Protein AF-0000000075426889 (afdb_homodimer)

Radius of gyration: 21.76 Å; Cα contacts (8 Å, |Δi|>4): 330; chains: 2; bounding box: 74×65×47 Å

Solvent-accessible surface area (backbone atoms only — not comparable to full-atom values): 17567 Å² total; per-residue (Å²): 133,87,74,55,71,40,50,55,42,46,48,55,21,60,66,45,80,71,65,82,68,76,78,72,69,82,58,90,45,67,64,46,48,50,50,51,37,46,51,51,21,49,50,29,45,37,48,17,50,51,31,29,26,51,36,14,46,52,51,52,52,49,53,52,51,47,33,70,71,65,73,47,59,67,68,60,54,48,50,51,50,49,52,53,47,40,68,68,39,75,88,48,48,57,71,48,52,53,50,53,49,55,46,16,36,49,49,23,53,52,32,58,69,60,70,26,78,73,57,48,72,27,53,66,65,50,52,72,68,36,61,62,63,45,50,61,90,79,40,46,55,59,50,48,31,52,51,46,50,50,52,52,50,52,53,52,53,57,65,76,96,130,86,74,55,72,42,50,57,42,47,49,55,22,61,66,46,79,71,68,80,69,75,78,71,70,81,58,91,44,67,65,48,48,51,50,50,38,46,53,50,20,50,51,30,45,36,48,17,51,51,32,29,28,52,37,14,47,52,51,52,52,50,53,51,52,48,34,72,71,66,72,47,59,68,68,60,54,49,51,51,51,50,54,54,46,39,68,70,39,75,88,47,49,57,71,48,53,54,50,54,49,54,48,16,35,50,50,24,53,52,32,57,68,60,72,26,77,72,56,47,74,26,52,65,66,52,54,71,67,36,60,63,64,46,52,61,88,80,40,45,54,58,51,48,32,50,52,47,50,50,51,50,51,52,54,53,53,57,65,76,97

Sequence (322 aa):
MERSKAFYELLKDLSVSTVEESLESEENDQEVMLERLFTKAIKAEQEAIKCWYNVGKAVRNKVEEERNKLEIKEKSIRTKMYNELTKRLKGFIRKVIQSKIERSERVYKLFKEIGGRSKINRMKNTSMNTIINLKEKKGEVDELMRQVNEIEEEKNSMIERMERSKAFYELLKDLSVSTVEESLESEENDQEVMLERLFTKAIKAEQEAIKCWYNVGKAVRNKVEEERNKLEIKEKSIRTKMYNELTKRLKGFIRKVIQSKIERSERVYKLFKEIGGRSKINRMKNTSMNTIINLKEKKGEVDELMRQVNEIEEEKNSMIER

Nearest PDB structures (foldseek):
  5uum-assembly2_B  TM=2.957E-01  e=8.154E+00  Homo sapiens
  5sv0-assembly2_J  TM=2.197E-01  e=8.154E+00  Escherichia coli DH1
  5uum-assembly2_B  TM=3.109E-01  e=9.721E+00  Homo sapiens
  5sv0-assembly2_J  TM=2.198E-01  e=5.998E+00  Escherichia coli DH1

Structure (mmCIF, N/CA/C/O backbone):
data_AF-0000000075426889-model_v1
#
loop_
_entity.id
_entity.type
_entity.pdbx_description
1 polymer 'Uncharacterized protein'
#
loop_
_atom_site.group_PDB
_atom_site.id
_atom_site.type_symbol
_atom_site.label_atom_id
_atom_site.label_alt_id
_atom_site.label_comp_id
_atom_site.label_asym_id
_atom_site.label_entity_id
_atom_site.label_seq_id
_atom_site.pdbx_PDB_ins_code
_atom_site.Cartn_x
_atom_site.Cartn_y
_atom_site.Cartn_z
_atom_site.occupancy
_atom_site.B_iso_or_equiv
_atom_site.auth_seq_id
_atom_site.auth_comp_id
_atom_site.auth_asym_id
_atom_site.auth_atom_id
_atom_site.pdbx_PDB_model_num
ATOM 1 N N . MET A 1 1 ? 25.938 -4.941 14.953 1 57.03 1 MET A N 1
ATOM 2 C CA . MET A 1 1 ? 24.547 -5.043 15.375 1 57.03 1 MET A CA 1
ATOM 3 C C . MET A 1 1 ? 23.688 -5.707 14.297 1 57.03 1 MET A C 1
ATOM 5 O O . MET A 1 1 ? 23.984 -5.586 13.109 1 57.03 1 MET A O 1
ATOM 9 N N . GLU A 1 2 ? 22.859 -6.555 14.703 1 75.12 2 GLU A N 1
ATOM 10 C CA . GLU A 1 2 ? 22.062 -7.367 13.781 1 75.12 2 GLU A CA 1
ATOM 11 C C . GLU A 1 2 ? 21.047 -6.516 13.023 1 75.12 2 GLU A C 1
ATOM 13 O O . GLU A 1 2 ? 20.359 -5.695 13.625 1 75.12 2 GLU A O 1
ATOM 18 N N . ARG A 1 3 ? 21.094 -6.477 11.805 1 80.12 3 ARG A N 1
ATOM 19 C CA . ARG A 1 3 ? 20.219 -5.707 10.93 1 80.12 3 ARG A CA 1
ATOM 20 C C . ARG A 1 3 ? 18.812 -6.305 10.898 1 80.12 3 ARG A C 1
ATOM 22 O O . ARG A 1 3 ? 18.641 -7.516 11.047 1 80.12 3 ARG A O 1
ATOM 29 N N . SER A 1 4 ? 17.891 -5.336 10.789 1 83.06 4 SER A N 1
ATOM 30 C CA . SER A 1 4 ? 16.5 -5.758 10.773 1 83.06 4 SER A CA 1
ATOM 31 C C . SER A 1 4 ? 16.156 -6.492 9.477 1 83.06 4 SER A C 1
ATOM 33 O O . SER A 1 4 ? 16.891 -6.391 8.492 1 83.06 4 SER A O 1
ATOM 35 N N . LYS A 1 5 ? 15.047 -7.223 9.539 1 81.38 5 LYS A N 1
ATOM 36 C CA . LYS A 1 5 ? 14.516 -7.867 8.336 1 81.38 5 LYS A CA 1
ATOM 37 C C . LYS A 1 5 ? 14.219 -6.836 7.254 1 81.38 5 LYS A C 1
ATOM 39 O O . LYS A 1 5 ? 14.477 -7.078 6.074 1 81.38 5 LYS A O 1
ATOM 44 N N . ALA A 1 6 ? 13.75 -5.715 7.668 1 82.62 6 ALA A N 1
ATOM 45 C CA . ALA A 1 6 ? 13.422 -4.637 6.742 1 82.62 6 ALA A CA 1
ATOM 46 C C . ALA A 1 6 ? 14.656 -4.176 5.977 1 82.62 6 ALA A C 1
ATOM 48 O O . ALA A 1 6 ? 14.578 -3.863 4.785 1 82.62 6 ALA A O 1
ATOM 49 N N . PHE A 1 7 ? 15.742 -4.168 6.617 1 85.94 7 PHE A N 1
ATOM 50 C CA . PHE A 1 7 ? 17 -3.777 6.004 1 85.94 7 PHE A CA 1
ATOM 51 C C . PHE A 1 7 ? 17.359 -4.715 4.859 1 85.94 7 PHE A C 1
ATOM 53 O O . PHE A 1 7 ? 17.641 -4.266 3.744 1 85.94 7 PHE A O 1
ATOM 60 N N . TYR A 1 8 ? 17.281 -5.93 5.109 1 83.5 8 TYR A N 1
ATOM 61 C CA . TYR A 1 8 ? 17.719 -6.914 4.121 1 83.5 8 TYR A CA 1
ATOM 62 C C . TYR A 1 8 ? 16.75 -6.961 2.941 1 83.5 8 TYR A C 1
ATOM 64 O O . TYR A 1 8 ? 17.172 -7.094 1.79 1 83.5 8 TYR A O 1
ATOM 72 N N . GLU A 1 9 ? 15.516 -6.832 3.229 1 82.44 9 GLU A N 1
ATOM 73 C CA . GLU A 1 9 ? 14.508 -6.832 2.17 1 82.44 9 GLU A CA 1
ATOM 74 C C . GLU A 1 9 ? 14.695 -5.641 1.231 1 82.44 9 GLU A C 1
ATOM 76 O O . GLU A 1 9 ? 14.664 -5.801 0.009 1 82.44 9 GLU A O 1
ATOM 81 N N . LEU A 1 10 ? 14.922 -4.531 1.772 1 86.38 10 LEU A N 1
ATOM 82 C CA . LEU A 1 10 ? 15.102 -3.33 0.963 1 86.38 10 LEU A CA 1
ATOM 83 C C . LEU A 1 10 ? 16.422 -3.377 0.202 1 86.38 10 LEU A C 1
ATOM 85 O O . LEU A 1 10 ? 16.484 -3.006 -0.973 1 86.38 10 LEU A O 1
ATOM 89 N N . LEU A 1 11 ? 17.422 -3.816 0.837 1 85.31 11 LEU A N 1
ATOM 90 C CA . LEU A 1 11 ? 18.719 -3.922 0.184 1 85.31 11 LEU A CA 1
ATOM 91 C C . LEU A 1 11 ? 18.625 -4.809 -1.054 1 85.31 11 LEU A C 1
ATOM 93 O O . LEU A 1 11 ? 19.203 -4.48 -2.098 1 85.31 11 LEU A O 1
ATOM 97 N N . LYS A 1 12 ? 18.031 -5.836 -0.933 1 82 12 LYS A N 1
ATOM 98 C CA . LYS A 1 12 ? 17.875 -6.754 -2.061 1 82 12 LYS A CA 1
ATOM 99 C C . LYS A 1 12 ? 17.203 -6.066 -3.242 1 82 12 LYS A C 1
ATOM 101 O O . LYS A 1 12 ? 17.656 -6.172 -4.379 1 82 12 LYS A O 1
ATOM 106 N N . ASP A 1 13 ? 16.156 -5.395 -3.037 1 86.06 13 ASP A N 1
ATOM 107 C CA . ASP A 1 13 ? 15.422 -4.684 -4.082 1 86.06 13 ASP A CA 1
ATOM 108 C C . ASP A 1 13 ? 16.312 -3.629 -4.746 1 86.06 13 ASP A C 1
ATOM 110 O O . ASP A 1 13 ? 16.281 -3.473 -5.969 1 86.06 13 ASP A O 1
ATOM 114 N N . LEU A 1 14 ? 17.047 -2.971 -3.928 1 82 14 LEU A N 1
ATOM 115 C CA . LEU A 1 14 ? 17.812 -1.829 -4.414 1 82 14 LEU A CA 1
ATOM 116 C C . LEU A 1 14 ? 19.062 -2.291 -5.148 1 82 14 LEU A C 1
ATOM 118 O O . LEU A 1 14 ? 19.672 -1.52 -5.887 1 82 14 LEU A O 1
ATOM 122 N N . SER A 1 15 ? 19.391 -3.486 -4.91 1 75.69 15 SER A N 1
ATOM 123 C CA . SER A 1 15 ? 20.625 -4.031 -5.484 1 75.69 15 SER A CA 1
ATOM 124 C C . SER A 1 15 ? 20.406 -4.508 -6.914 1 75.69 15 SER A C 1
ATOM 126 O O . SER A 1 15 ? 21.359 -4.801 -7.633 1 75.69 15 SER A O 1
ATOM 128 N N . VAL A 1 16 ? 19.172 -4.668 -7.328 1 71.06 16 VAL A N 1
ATOM 129 C CA . VAL A 1 16 ? 18.859 -5.184 -8.656 1 71.06 16 VAL A CA 1
ATOM 130 C C . VAL A 1 16 ? 18.594 -4.027 -9.609 1 71.06 16 VAL A C 1
ATOM 132 O O . VAL A 1 16 ? 18.062 -2.99 -9.203 1 71.06 16 VAL A O 1
ATOM 135 N N . SER A 1 17 ? 19.219 -4.148 -10.797 1 61.91 17 SER A N 1
ATOM 136 C CA . SER A 1 17 ? 19.016 -3.105 -11.805 1 61.91 17 SER A CA 1
ATOM 137 C C . SER A 1 17 ? 17.578 -3.059 -12.281 1 61.91 17 SER A C 1
ATOM 139 O O . SER A 1 17 ? 16.906 -4.09 -12.359 1 61.91 17 SER A O 1
ATOM 141 N N . THR A 1 18 ? 16.969 -1.845 -12.312 1 55.88 18 THR A N 1
ATOM 142 C CA . THR A 1 18 ? 15.625 -1.691 -12.844 1 55.88 18 THR A CA 1
ATOM 143 C C . THR A 1 18 ? 15.578 -2.088 -14.32 1 55.88 18 THR A C 1
ATOM 145 O O . THR A 1 18 ? 16.359 -1.584 -15.133 1 55.88 18 THR A O 1
ATOM 148 N N . VAL A 1 19 ? 15.648 -3.258 -14.695 1 46.44 19 VAL A N 1
ATOM 149 C CA . VAL A 1 19 ? 15.367 -3.486 -16.109 1 46.44 19 VAL A CA 1
ATOM 150 C C . VAL A 1 19 ? 13.875 -3.311 -16.375 1 46.44 19 VAL A C 1
ATOM 152 O O . VAL A 1 19 ? 13.047 -3.98 -15.758 1 46.44 19 VAL A O 1
ATOM 155 N N . GLU A 1 20 ? 13.492 -2.033 -16.703 1 48.03 20 GLU A N 1
ATOM 156 C CA . GLU A 1 20 ? 12.109 -1.871 -17.141 1 48.03 20 GLU A CA 1
ATOM 157 C C . GLU A 1 20 ? 11.688 -3.025 -18.047 1 48.03 20 GLU A C 1
ATOM 159 O O . GLU A 1 20 ? 12.211 -3.186 -19.141 1 48.03 20 GLU A O 1
ATOM 164 N N . GLU A 1 21 ? 11.492 -4.133 -17.547 1 45.44 21 GLU A N 1
ATOM 165 C CA . GLU A 1 21 ? 11.055 -5.172 -18.484 1 45.44 21 GLU A CA 1
ATOM 166 C C . GLU A 1 21 ? 9.648 -4.883 -19 1 45.44 21 GLU A C 1
ATOM 168 O O . GLU A 1 21 ? 8.742 -4.57 -18.219 1 45.44 21 GLU A O 1
ATOM 173 N N . SER A 1 22 ? 9.734 -4.316 -20.219 1 44.69 22 SER A N 1
ATOM 174 C CA . SER A 1 22 ? 8.508 -4.219 -21 1 44.69 22 SER A CA 1
ATOM 175 C C . SER A 1 22 ? 7.836 -5.582 -21.141 1 44.69 22 SER A C 1
ATOM 177 O O . SER A 1 22 ? 8.422 -6.512 -21.703 1 44.69 22 SER A O 1
ATOM 179 N N . LEU A 1 23 ? 7.129 -5.902 -20.219 1 47.59 23 LEU A N 1
ATOM 180 C CA . LEU A 1 23 ? 6.359 -7.129 -20.391 1 47.59 23 LEU A CA 1
ATOM 181 C C . LEU A 1 23 ? 5.469 -7.043 -21.625 1 47.59 23 LEU A C 1
ATOM 183 O O . LEU A 1 23 ? 4.438 -6.367 -21.609 1 47.59 23 LEU A O 1
ATOM 187 N N . GLU A 1 24 ? 5.949 -6.754 -22.859 1 41.03 24 GLU A N 1
ATOM 188 C CA . GLU A 1 24 ? 5.18 -6.773 -24.094 1 41.03 24 GLU A CA 1
ATOM 189 C C . GLU A 1 24 ? 4.672 -8.18 -24.406 1 41.03 24 GLU A C 1
ATOM 191 O O . GLU A 1 24 ? 4.98 -8.734 -25.469 1 41.03 24 GLU A O 1
ATOM 196 N N . SER A 1 25 ? 4.645 -9.016 -23.422 1 43.06 25 SER A N 1
ATOM 197 C CA . SER A 1 25 ? 4.32 -10.227 -24.172 1 43.06 25 SER A CA 1
ATOM 198 C C . SER A 1 25 ? 2.824 -10.312 -24.453 1 43.06 25 SER A C 1
ATOM 200 O O . SER A 1 25 ? 2.002 -10.148 -23.547 1 43.06 25 SER A O 1
ATOM 202 N N . GLU A 1 26 ? 2.307 -10.094 -25.719 1 42.62 26 GLU A N 1
ATOM 203 C CA . GLU A 1 26 ? 1.025 -10.242 -26.406 1 42.62 26 GLU A CA 1
ATOM 204 C C . GLU A 1 26 ? 0.439 -11.633 -26.188 1 42.62 26 GLU A C 1
ATOM 206 O O . GLU A 1 26 ? -0.608 -11.961 -26.75 1 42.62 26 GLU A O 1
ATOM 211 N N . GLU A 1 27 ? 1.186 -12.531 -25.625 1 49.66 27 GLU A N 1
ATOM 212 C CA . GLU A 1 27 ? 0.569 -13.844 -25.812 1 49.66 27 GLU A CA 1
ATOM 213 C C . GLU A 1 27 ? -0.594 -14.047 -24.844 1 49.66 27 GLU A C 1
ATOM 215 O O . GLU A 1 27 ? -0.554 -13.562 -23.703 1 49.66 27 GLU A O 1
ATOM 220 N N . ASN A 1 28 ? -1.838 -14.406 -25.312 1 53.03 28 ASN A N 1
ATOM 221 C CA . ASN A 1 28 ? -3.156 -14.75 -24.781 1 53.03 28 ASN A CA 1
ATOM 222 C C . ASN A 1 28 ? -3.062 -15.766 -23.656 1 53.03 28 ASN A C 1
ATOM 224 O O . ASN A 1 28 ? -4.066 -16.375 -23.266 1 53.03 28 ASN A O 1
ATOM 228 N N . ASP A 1 29 ? -1.76 -16.172 -23.156 1 66.69 29 ASP A N 1
ATOM 229 C CA . ASP A 1 29 ? -1.575 -17.219 -22.141 1 66.69 29 ASP A CA 1
ATOM 230 C C . ASP A 1 29 ? -1.891 -16.688 -20.75 1 66.69 29 ASP A C 1
ATOM 232 O O . ASP A 1 29 ? -1.529 -15.555 -20.406 1 66.69 29 ASP A O 1
ATOM 236 N N . GLN A 1 30 ? -2.852 -17.344 -20.188 1 72.25 30 GLN A N 1
ATOM 237 C CA . GLN A 1 30 ? -3.314 -17.031 -18.844 1 72.25 30 GLN A CA 1
ATOM 238 C C . GLN A 1 30 ? -2.146 -16.641 -17.938 1 72.25 30 GLN A C 1
ATOM 240 O O . GLN A 1 30 ? -2.275 -15.742 -17.094 1 72.25 30 GLN A O 1
ATOM 245 N N . GLU A 1 31 ? -1.072 -17.312 -18.188 1 72.38 31 GLU A N 1
ATOM 246 C CA . GLU A 1 31 ? 0.1 -16.984 -17.375 1 72.38 31 GLU A CA 1
ATOM 247 C C . GLU A 1 31 ? 0.65 -15.609 -17.734 1 72.38 31 GLU A C 1
ATOM 249 O O . GLU A 1 31 ? 1.074 -14.859 -16.844 1 72.38 31 GLU A O 1
ATOM 254 N N . VAL A 1 32 ? 0.513 -15.344 -18.953 1 79.88 32 VAL A N 1
ATOM 255 C CA . VAL A 1 32 ? 0.957 -14.023 -19.391 1 79.88 32 VAL A CA 1
ATOM 256 C C . VAL A 1 32 ? 0.026 -12.953 -18.828 1 79.88 32 VAL A C 1
ATOM 258 O O . VAL A 1 32 ? 0.479 -11.883 -18.422 1 79.88 32 VAL A O 1
ATOM 261 N N . MET A 1 33 ? -1.175 -13.391 -18.688 1 88.81 33 MET A N 1
ATOM 262 C CA . MET A 1 33 ? -2.139 -12.438 -18.125 1 88.81 33 MET A CA 1
ATOM 263 C C . MET A 1 33 ? -1.874 -12.203 -16.656 1 88.81 33 MET A C 1
ATOM 265 O O . MET A 1 33 ? -1.872 -11.062 -16.188 1 88.81 33 MET A O 1
ATOM 269 N N . LEU A 1 34 ? -1.598 -13.289 -15.922 1 93.62 34 LEU A N 1
ATOM 270 C CA . LEU A 1 34 ? -1.342 -13.164 -14.492 1 93.62 34 LEU A CA 1
ATOM 271 C C . LEU A 1 34 ? -0.066 -12.375 -14.234 1 93.62 34 LEU A C 1
ATOM 273 O O . LEU A 1 34 ? -0.012 -11.555 -13.312 1 93.62 34 LEU A O 1
ATOM 277 N N . GLU A 1 35 ? 0.874 -12.602 -15.07 1 93.94 35 GLU A N 1
ATOM 278 C CA . GLU A 1 35 ? 2.121 -11.852 -14.977 1 93.94 35 GLU A CA 1
ATOM 279 C C . GLU A 1 35 ? 1.881 -10.359 -15.188 1 93.94 35 GLU A C 1
ATOM 281 O O . GLU A 1 35 ? 2.422 -9.531 -14.453 1 93.94 35 GLU A O 1
ATOM 286 N N . ARG A 1 36 ? 1.098 -10.094 -16.156 1 94.94 36 ARG A N 1
ATOM 287 C CA . ARG A 1 36 ? 0.793 -8.695 -16.453 1 94.94 36 ARG A CA 1
ATOM 288 C C . ARG A 1 36 ? 0.041 -8.039 -15.312 1 94.94 36 ARG A C 1
ATOM 290 O O . ARG A 1 36 ? 0.337 -6.902 -14.938 1 94.94 36 ARG A O 1
ATOM 297 N N . LEU A 1 37 ? -0.89 -8.758 -14.789 1 96.81 37 LEU A N 1
ATOM 298 C CA . LEU A 1 37 ? -1.659 -8.234 -13.672 1 96.81 37 LEU A CA 1
ATOM 299 C C . LEU A 1 37 ? -0.767 -8.031 -12.445 1 96.81 37 LEU A C 1
ATOM 301 O O . LEU A 1 37 ? -0.88 -7.012 -11.758 1 96.81 37 LEU A O 1
ATOM 305 N N . PHE A 1 38 ? 0.108 -8.961 -12.234 1 96.38 38 PHE A N 1
ATOM 306 C CA . PHE A 1 38 ? 1.039 -8.883 -11.117 1 96.38 38 PHE A CA 1
ATOM 307 C C . PHE A 1 38 ? 1.958 -7.676 -11.258 1 96.38 38 PHE A C 1
ATOM 309 O O . PHE A 1 38 ? 2.123 -6.898 -10.32 1 96.38 38 PHE A O 1
ATOM 316 N N . THR A 1 39 ? 2.488 -7.508 -12.414 1 95 39 THR A N 1
ATOM 317 C CA . THR A 1 39 ? 3.389 -6.395 -12.688 1 95 39 THR A CA 1
ATOM 318 C C . THR A 1 39 ? 2.662 -5.062 -12.531 1 95 39 THR A C 1
ATOM 320 O O . THR A 1 39 ? 3.217 -4.105 -11.984 1 95 39 THR A O 1
ATOM 323 N N . LYS A 1 40 ? 1.444 -5.059 -12.969 1 96 40 LYS A N 1
ATOM 324 C CA . LYS A 1 40 ? 0.634 -3.852 -12.828 1 96 40 LYS A CA 1
ATOM 325 C C . LYS A 1 40 ? 0.403 -3.52 -11.352 1 96 40 LYS A C 1
ATOM 327 O O . LYS A 1 40 ? 0.422 -2.35 -10.969 1 96 40 LYS A O 1
ATOM 332 N N . ALA A 1 41 ? 0.172 -4.539 -10.586 1 96.69 41 ALA A N 1
ATOM 333 C CA . ALA A 1 41 ? -0.056 -4.348 -9.156 1 96.69 41 ALA A CA 1
ATOM 334 C C . ALA A 1 41 ? 1.198 -3.814 -8.469 1 96.69 41 ALA A C 1
ATOM 336 O O . ALA A 1 41 ? 1.118 -2.912 -7.633 1 96.69 41 ALA A O 1
ATOM 337 N N . ILE A 1 42 ? 2.32 -4.336 -8.844 1 95.31 42 ILE A N 1
ATOM 338 C CA . ILE A 1 42 ? 3.59 -3.881 -8.289 1 95.31 42 ILE A CA 1
ATOM 339 C C . ILE A 1 42 ? 3.814 -2.414 -8.648 1 95.31 42 ILE A C 1
ATOM 341 O O . ILE A 1 42 ? 4.184 -1.606 -7.797 1 95.31 42 ILE A O 1
ATOM 345 N N . LYS A 1 43 ? 3.576 -2.094 -9.867 1 95 43 LYS A N 1
ATOM 346 C CA . LYS A 1 43 ? 3.756 -0.72 -10.328 1 95 43 LYS A CA 1
ATOM 347 C C . LYS A 1 43 ? 2.809 0.232 -9.602 1 95 43 LYS A C 1
ATOM 349 O O . LYS A 1 43 ? 3.176 1.366 -9.297 1 95 43 LYS A O 1
ATOM 354 N N . ALA A 1 44 ? 1.621 -0.215 -9.406 1 96 44 ALA A N 1
ATOM 355 C CA . ALA A 1 44 ? 0.654 0.599 -8.672 1 96 44 ALA A CA 1
ATOM 356 C C . ALA A 1 44 ? 1.11 0.831 -7.234 1 96 44 ALA A C 1
ATOM 358 O O . ALA A 1 44 ? 0.917 1.916 -6.684 1 96 44 ALA A O 1
ATOM 359 N N . GLU A 1 45 ? 1.685 -0.183 -6.594 1 95.12 45 GLU A N 1
ATOM 360 C CA . GLU A 1 45 ? 2.24 -0.025 -5.254 1 95.12 45 GLU A CA 1
ATOM 361 C C . GLU A 1 45 ? 3.379 0.991 -5.242 1 95.12 45 GLU A C 1
ATOM 363 O O . GLU A 1 45 ? 3.471 1.818 -4.336 1 95.12 45 GLU A O 1
ATOM 368 N N . GLN A 1 46 ? 4.195 0.855 -6.234 1 95.12 46 GLN A N 1
ATOM 369 C CA . GLN A 1 46 ? 5.297 1.8 -6.359 1 95.12 46 GLN A CA 1
ATOM 370 C C . GLN A 1 46 ? 4.785 3.227 -6.531 1 95.12 46 GLN A C 1
ATOM 372 O O . GLN A 1 46 ? 5.297 4.156 -5.906 1 95.12 46 GLN A O 1
ATOM 377 N N . GLU A 1 47 ? 3.809 3.336 -7.32 1 96.5 47 GLU A N 1
ATOM 378 C CA . GLU A 1 47 ? 3.219 4.652 -7.539 1 96.5 47 GLU A CA 1
ATOM 379 C C . GLU A 1 47 ? 2.643 5.219 -6.242 1 96.5 47 GLU A C 1
ATOM 381 O O . GLU A 1 47 ? 2.748 6.418 -5.984 1 96.5 47 GLU A O 1
ATOM 386 N N . ALA A 1 48 ? 1.981 4.371 -5.516 1 96.56 48 ALA A N 1
ATOM 387 C CA . ALA A 1 48 ? 1.458 4.812 -4.227 1 96.56 48 ALA A CA 1
ATOM 388 C C . ALA A 1 48 ? 2.58 5.316 -3.322 1 96.56 48 ALA A C 1
ATOM 390 O O . ALA A 1 48 ? 2.447 6.359 -2.682 1 96.56 48 ALA A O 1
ATOM 391 N N . ILE A 1 49 ? 3.646 4.617 -3.305 1 96.38 49 ILE A N 1
ATOM 392 C CA . ILE A 1 49 ? 4.785 5.004 -2.48 1 96.38 49 ILE A CA 1
ATOM 393 C C . ILE A 1 49 ? 5.352 6.336 -2.971 1 96.38 49 ILE A C 1
ATOM 395 O O . ILE A 1 49 ? 5.727 7.191 -2.166 1 96.38 49 ILE A O 1
ATOM 399 N N . LYS A 1 50 ? 5.406 6.496 -4.262 1 97.12 50 LYS A N 1
ATOM 400 C CA . LYS A 1 50 ? 5.883 7.754 -4.828 1 97.12 50 LYS A CA 1
ATOM 401 C C . LYS A 1 50 ? 4.98 8.914 -4.426 1 97.12 50 LYS A C 1
ATOM 403 O O . LYS A 1 50 ? 5.465 10.016 -4.156 1 97.12 50 LYS A O 1
ATOM 408 N N . CYS A 1 51 ? 3.727 8.672 -4.434 1 97.31 51 CYS A N 1
ATOM 409 C CA . CYS A 1 51 ? 2.787 9.703 -4.008 1 97.31 51 CYS A CA 1
ATOM 410 C C . CYS A 1 51 ? 3.004 10.07 -2.545 1 97.31 51 CYS A C 1
ATOM 412 O O . CYS A 1 51 ? 3.008 11.25 -2.191 1 97.31 51 CYS A O 1
ATOM 414 N N . TRP A 1 52 ? 3.271 9.117 -1.757 1 96.88 52 TRP A N 1
ATOM 415 C CA . TRP A 1 52 ? 3.525 9.383 -0.345 1 96.88 52 TRP A CA 1
ATOM 416 C C . TRP A 1 52 ? 4.875 10.07 -0.154 1 96.88 52 TRP A C 1
ATOM 418 O O . TRP A 1 52 ? 5.031 10.898 0.743 1 96.88 52 TRP A O 1
ATOM 428 N N . TYR A 1 53 ? 5.805 9.727 -1.001 1 97.25 53 TYR A N 1
ATOM 429 C CA . TYR A 1 53 ? 7.07 10.453 -1.024 1 97.25 53 TYR A CA 1
ATOM 430 C C . TYR A 1 53 ? 6.832 11.945 -1.228 1 97.25 53 TYR A C 1
ATOM 432 O O . TYR A 1 53 ? 7.414 12.773 -0.524 1 97.25 53 TYR A O 1
ATOM 440 N N . ASN A 1 54 ? 6 12.242 -2.154 1 97.38 54 ASN A N 1
ATOM 441 C CA . ASN A 1 54 ? 5.688 13.633 -2.453 1 97.38 54 ASN A CA 1
ATOM 442 C C . ASN A 1 54 ? 4.996 14.32 -1.278 1 97.38 54 ASN A C 1
ATOM 444 O O . ASN A 1 54 ? 5.25 15.492 -1.004 1 97.38 54 ASN A O 1
ATOM 448 N N . VAL A 1 55 ? 4.133 13.602 -0.601 1 96.94 55 VAL A N 1
ATOM 449 C CA . VAL A 1 55 ? 3.48 14.141 0.591 1 96.94 55 VAL A CA 1
ATOM 450 C C . VAL A 1 55 ? 4.527 14.438 1.661 1 96.94 55 VAL A C 1
ATOM 452 O O . VAL A 1 55 ? 4.551 15.539 2.223 1 96.94 55 VAL A O 1
ATOM 455 N N . GLY A 1 56 ? 5.375 13.461 1.916 1 97.38 56 GLY A N 1
ATOM 456 C CA . GLY A 1 56 ? 6.426 13.656 2.902 1 97.38 56 GLY A CA 1
ATOM 457 C C . GLY A 1 56 ? 7.316 14.844 2.602 1 97.38 56 GLY A C 1
ATOM 458 O O . GLY A 1 56 ? 7.652 15.617 3.5 1 97.38 56 GLY A O 1
ATOM 459 N N . LYS A 1 57 ? 7.645 14.977 1.413 1 97 57 LYS A N 1
ATOM 460 C CA . LYS A 1 57 ? 8.461 16.109 0.975 1 97 57 LYS A CA 1
ATOM 461 C C . LYS A 1 57 ? 7.75 17.422 1.231 1 97 57 LYS A C 1
ATOM 463 O O . LYS A 1 57 ? 8.352 18.359 1.759 1 97 57 LYS A O 1
ATOM 468 N N . ALA A 1 58 ? 6.539 17.484 0.827 1 96.75 58 ALA A N 1
ATOM 469 C CA . ALA A 1 58 ? 5.754 18.703 0.988 1 96.75 58 ALA A CA 1
ATOM 470 C C . ALA A 1 58 ? 5.613 19.078 2.461 1 96.75 58 ALA A C 1
ATOM 472 O O . ALA A 1 58 ? 5.703 20.25 2.824 1 96.75 58 ALA A O 1
ATOM 473 N N . VAL A 1 59 ? 5.395 18.125 3.311 1 96.94 59 VAL A N 1
ATOM 474 C CA . VAL A 1 59 ? 5.246 18.359 4.746 1 96.94 59 VAL A CA 1
ATOM 475 C C . VAL A 1 59 ? 6.547 18.906 5.316 1 96.94 59 VAL A C 1
ATOM 477 O O . VAL A 1 59 ? 6.531 19.922 6.035 1 96.94 59 VAL A O 1
ATOM 480 N N . ARG A 1 60 ? 7.582 18.25 5.012 1 96 60 ARG A N 1
ATOM 481 C CA . ARG A 1 60 ? 8.875 18.688 5.52 1 96 60 ARG A CA 1
ATOM 482 C C . ARG A 1 60 ? 9.195 20.094 5.055 1 96 60 ARG A C 1
ATOM 484 O O . ARG A 1 60 ? 9.688 20.922 5.836 1 96 60 ARG A O 1
ATOM 491 N N . ASN A 1 61 ? 8.992 20.359 3.809 1 94.44 61 ASN A N 1
ATOM 492 C CA . ASN A 1 61 ? 9.219 21.688 3.277 1 94.44 61 ASN A CA 1
ATOM 493 C C . ASN A 1 61 ? 8.367 22.734 4.004 1 94.44 61 ASN A C 1
ATOM 495 O O . ASN A 1 61 ? 8.852 23.812 4.355 1 94.44 61 ASN A O 1
ATOM 499 N N . LYS A 1 62 ? 7.109 22.359 4.258 1 93.75 62 LYS A N 1
ATOM 500 C CA . LYS A 1 62 ? 6.203 23.281 4.945 1 93.75 62 LYS A CA 1
ATOM 501 C C . LYS A 1 62 ? 6.676 23.547 6.371 1 93.75 62 LYS A C 1
ATOM 503 O O . LYS A 1 62 ? 6.68 24.703 6.82 1 93.75 62 LYS A O 1
ATOM 508 N N . VAL A 1 63 ? 6.988 22.547 7.059 1 94.88 63 VAL A N 1
ATOM 509 C CA . VAL A 1 63 ? 7.438 22.672 8.438 1 94.88 63 VAL A CA 1
ATOM 510 C C . VAL A 1 63 ? 8.695 23.547 8.5 1 94.88 63 VAL A C 1
ATOM 512 O O . VAL A 1 63 ? 8.805 24.438 9.336 1 94.88 63 VAL A O 1
ATOM 515 N N . GLU A 1 64 ? 9.609 23.297 7.648 1 93.56 64 GLU A N 1
ATOM 516 C CA . GLU A 1 64 ? 10.852 24.062 7.621 1 93.56 64 GLU A CA 1
ATOM 517 C C . GLU A 1 64 ? 10.586 25.516 7.273 1 93.56 64 GLU A C 1
ATOM 519 O O . GLU A 1 64 ? 11.156 26.422 7.895 1 93.56 64 GLU A O 1
ATOM 524 N N . GLU A 1 65 ? 9.828 25.75 6.316 1 91.94 65 GLU A N 1
ATOM 525 C CA . GLU A 1 65 ? 9.5 27.094 5.895 1 91.94 65 GLU A CA 1
ATOM 526 C C . GLU A 1 65 ? 8.844 27.891 7.027 1 91.94 65 GLU A C 1
ATOM 528 O O . GLU A 1 65 ? 9.211 29.031 7.285 1 91.94 65 GLU A O 1
ATOM 533 N N . GLU A 1 66 ? 7.871 27.312 7.633 1 91.75 66 GLU A N 1
ATOM 534 C CA . GLU A 1 66 ? 7.133 27.984 8.695 1 91.75 66 GLU A CA 1
ATOM 535 C C . GLU A 1 66 ? 8 28.188 9.938 1 91.75 66 GLU A C 1
ATOM 537 O O . GLU A 1 66 ? 7.871 29.188 10.641 1 91.75 66 GLU A O 1
ATOM 542 N N . ARG A 1 67 ? 8.781 27.219 10.211 1 93.06 67 ARG A N 1
ATOM 543 C CA . ARG A 1 67 ? 9.711 27.359 11.32 1 93.06 67 ARG A CA 1
ATOM 544 C C . ARG A 1 67 ? 10.641 28.547 11.109 1 93.06 67 ARG A C 1
ATOM 546 O O . ARG A 1 67 ? 10.914 29.312 12.047 1 93.06 67 ARG A O 1
ATOM 553 N N . ASN A 1 68 ? 11.109 28.703 9.992 1 88.81 68 ASN A N 1
ATOM 554 C CA . ASN A 1 68 ? 12.039 29.766 9.656 1 88.81 68 ASN A CA 1
ATOM 555 C C . ASN A 1 68 ? 11.336 31.125 9.617 1 88.81 68 ASN A C 1
ATOM 557 O O . ASN A 1 68 ? 11.914 32.125 10.031 1 88.81 68 ASN A O 1
ATOM 561 N N . LYS A 1 69 ? 10.164 31.109 9.203 1 89.12 69 LYS A N 1
ATOM 562 C CA . LYS A 1 69 ? 9.422 32.375 9.031 1 89.12 69 LYS A CA 1
ATOM 563 C C . LYS A 1 69 ? 8.82 32.844 10.352 1 89.12 69 LYS A C 1
ATOM 565 O O . LYS A 1 69 ? 8.82 34.031 10.648 1 89.12 69 LYS A O 1
ATOM 570 N N . LEU A 1 70 ? 8.234 32 11.133 1 86.56 70 LEU A N 1
ATOM 571 C CA . LEU A 1 70 ? 7.398 32.375 12.266 1 86.56 70 LEU A CA 1
ATOM 572 C C . LEU A 1 70 ? 8.117 32.125 13.586 1 86.56 70 LEU A C 1
ATOM 574 O O . LEU A 1 70 ? 7.668 32.562 14.641 1 86.56 70 LEU A O 1
ATOM 578 N N . GLU A 1 71 ? 9.32 31.484 13.633 1 86.19 71 GLU A N 1
ATOM 579 C CA . GLU A 1 71 ? 10.047 31.109 14.844 1 86.19 71 GLU A CA 1
ATOM 580 C C . GLU A 1 71 ? 9.141 30.359 15.812 1 86.19 71 GLU A C 1
ATOM 582 O O . GLU A 1 71 ? 9.086 30.688 17 1 86.19 71 GLU A O 1
ATOM 587 N N . ILE A 1 72 ? 8.258 29.641 15.336 1 89.12 72 ILE A N 1
ATOM 588 C CA . ILE A 1 72 ? 7.352 28.828 16.141 1 89.12 72 ILE A CA 1
ATOM 589 C C . ILE A 1 72 ? 7.871 27.391 16.188 1 89.12 72 ILE A C 1
ATOM 591 O O . ILE A 1 72 ? 8.617 26.969 15.312 1 89.12 72 ILE A O 1
ATOM 595 N N . LYS A 1 73 ? 7.465 26.797 17.234 1 93.31 73 LYS A N 1
ATOM 596 C CA . LYS A 1 73 ? 7.898 25.422 17.438 1 93.31 73 LYS A CA 1
ATOM 597 C C . LYS A 1 73 ? 7.262 24.484 16.422 1 93.31 73 LYS A C 1
ATOM 599 O O . LYS A 1 73 ? 6.094 24.641 16.062 1 93.31 73 LYS A O 1
ATOM 604 N N . GLU A 1 74 ? 7.953 23.422 16 1 94.44 74 GLU A N 1
ATOM 605 C CA . GLU A 1 74 ? 7.496 22.438 15.016 1 94.44 74 GLU A CA 1
ATOM 606 C C . GLU A 1 74 ? 6.176 21.797 15.438 1 94.44 74 GLU A C 1
ATOM 608 O O . GLU A 1 74 ? 5.285 21.594 14.617 1 94.44 74 GLU A O 1
ATOM 613 N N . LYS A 1 75 ? 6.055 21.5 16.672 1 94.38 75 LYS A N 1
ATOM 614 C CA . LYS A 1 75 ? 4.855 20.859 17.203 1 94.38 75 LYS A CA 1
ATOM 615 C C . LYS A 1 75 ? 3.609 21.688 16.906 1 94.38 75 LYS A C 1
ATOM 617 O O . LYS A 1 75 ? 2.555 21.141 16.578 1 94.38 75 LYS A O 1
ATOM 622 N N . SER A 1 76 ? 3.725 22.938 17.094 1 95 76 SER A N 1
ATOM 623 C CA . SER A 1 76 ? 2.602 23.828 16.859 1 95 76 SER A CA 1
ATOM 624 C C . SER A 1 76 ? 2.25 23.906 15.375 1 95 76 SER A C 1
ATOM 626 O O . SER A 1 76 ? 1.072 23.969 15.016 1 95 76 SER A O 1
ATOM 628 N N . ILE A 1 77 ? 3.215 23.938 14.531 1 94.62 77 ILE A N 1
ATOM 629 C CA . ILE A 1 77 ? 3.018 23.953 13.086 1 94.62 77 ILE A CA 1
ATOM 630 C C . ILE A 1 77 ? 2.273 22.703 12.648 1 94.62 77 ILE A C 1
ATOM 632 O O . ILE A 1 77 ? 1.294 22.766 11.906 1 94.62 77 ILE A O 1
ATOM 636 N N . ARG A 1 78 ? 2.672 21.594 13.156 1 95.5 78 ARG A N 1
ATOM 637 C CA . ARG A 1 78 ? 2.074 20.312 12.812 1 95.5 78 ARG A CA 1
ATOM 638 C C . ARG A 1 78 ? 0.623 20.234 13.281 1 95.5 78 ARG A C 1
ATOM 640 O O . ARG A 1 78 ? -0.242 19.734 12.555 1 95.5 78 ARG A O 1
ATOM 647 N N . THR A 1 79 ? 0.44 20.688 14.453 1 95.5 79 THR A N 1
ATOM 648 C CA . THR A 1 79 ? -0.919 20.688 14.977 1 95.5 79 THR A CA 1
ATOM 649 C C . THR A 1 79 ? -1.852 21.5 14.07 1 95.5 79 THR A C 1
ATOM 651 O O . THR A 1 79 ? -2.965 21.062 13.773 1 95.5 79 THR A O 1
ATOM 654 N N . LYS A 1 80 ? -1.393 22.625 13.68 1 93.69 80 LYS A N 1
ATOM 655 C CA . LYS A 1 80 ? -2.182 23.438 12.773 1 93.69 80 LYS A CA 1
ATOM 656 C C . LYS A 1 80 ? -2.426 22.719 11.453 1 93.69 80 LYS A C 1
ATOM 658 O O . LYS A 1 80 ? -3.535 22.75 10.914 1 93.69 80 LYS A O 1
ATOM 663 N N . MET A 1 81 ? -1.393 22.141 10.922 1 94.19 81 MET A N 1
ATOM 664 C CA . MET A 1 81 ? -1.47 21.391 9.672 1 94.19 81 MET A CA 1
ATOM 665 C C . MET A 1 81 ? -2.484 20.266 9.781 1 94.19 81 MET A C 1
ATOM 667 O O . MET A 1 81 ? -3.328 20.094 8.898 1 94.19 81 MET A O 1
ATOM 671 N N . TYR A 1 82 ? -2.42 19.516 10.883 1 95.5 82 TYR A N 1
ATOM 672 C CA . TYR A 1 82 ? -3.35 18.406 11.086 1 95.5 82 TYR A CA 1
ATOM 673 C C . TYR A 1 82 ? -4.785 18.922 11.18 1 95.5 82 TYR A C 1
ATOM 675 O O . TYR A 1 82 ? -5.699 18.312 10.625 1 95.5 82 TYR A O 1
ATOM 683 N N . ASN A 1 83 ? -4.961 19.984 11.859 1 94.25 83 ASN A N 1
ATOM 684 C CA . ASN A 1 83 ? -6.289 20.562 12.008 1 94.25 83 ASN A CA 1
ATOM 685 C C . ASN A 1 83 ? -6.871 20.984 10.656 1 94.25 83 ASN A C 1
ATOM 687 O O . ASN A 1 83 ? -8.031 20.672 10.352 1 94.25 83 ASN A O 1
ATOM 691 N N . GLU A 1 84 ? -6.078 21.625 9.883 1 93.44 84 GLU A N 1
ATOM 692 C CA . 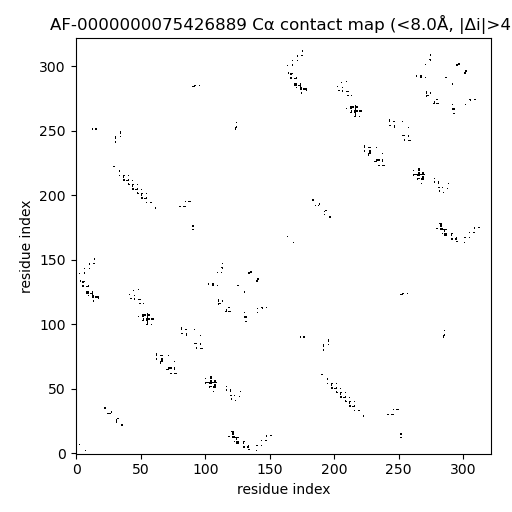GLU A 1 84 ? -6.516 22.094 8.57 1 93.44 84 GLU A CA 1
ATOM 693 C C . GLU A 1 84 ? -6.852 20.906 7.66 1 93.44 84 GLU A C 1
ATOM 695 O O . GLU A 1 84 ? -7.879 20.922 6.98 1 93.44 84 GLU A O 1
ATOM 700 N N . LEU A 1 85 ? -6.012 19.922 7.656 1 94.31 85 LEU A N 1
ATOM 701 C CA . LEU A 1 85 ? -6.238 18.75 6.816 1 94.31 85 LEU A CA 1
ATOM 702 C C . LEU A 1 85 ? -7.488 18 7.262 1 94.31 85 LEU A C 1
ATOM 704 O O . LEU A 1 85 ? -8.258 17.516 6.426 1 94.31 85 LEU A O 1
ATOM 708 N N . THR A 1 86 ? -7.637 17.859 8.555 1 93.38 86 THR A N 1
ATOM 709 C CA . THR A 1 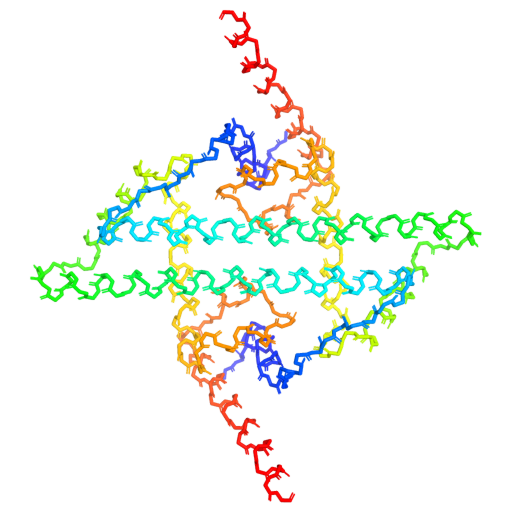86 ? -8.805 17.172 9.086 1 93.38 86 THR A CA 1
ATOM 710 C C . THR A 1 86 ? -10.094 17.875 8.656 1 93.38 86 THR A C 1
ATOM 712 O O . THR A 1 86 ? -11.094 17.219 8.352 1 93.38 86 THR A O 1
ATOM 715 N N . LYS A 1 87 ? -10.086 19.125 8.586 1 91.94 87 LYS A N 1
ATOM 716 C CA . LYS A 1 87 ? -11.242 19.922 8.156 1 91.94 87 LYS A CA 1
ATOM 717 C C . LYS A 1 87 ? -11.531 19.719 6.676 1 91.94 87 LYS A C 1
ATOM 719 O O . LYS A 1 87 ? -12.688 19.656 6.266 1 91.94 87 LYS A O 1
ATOM 724 N N . ARG A 1 88 ? -10.523 19.594 5.941 1 90.25 88 ARG A N 1
ATOM 725 C CA . ARG A 1 88 ? -10.656 19.578 4.488 1 90.25 88 ARG A CA 1
ATOM 726 C C . ARG A 1 88 ? -10.906 18.156 3.975 1 90.25 88 ARG A C 1
ATOM 728 O O . ARG A 1 88 ? -11.57 17.969 2.951 1 90.25 88 ARG A O 1
ATOM 735 N N . LEU A 1 89 ? -10.305 17.266 4.668 1 91 89 LEU A N 1
ATOM 736 C CA . LEU A 1 89 ? -10.422 15.867 4.246 1 91 89 LEU A CA 1
ATOM 737 C C . LEU A 1 89 ? -11.578 15.18 4.957 1 91 89 LEU A C 1
ATOM 739 O O . LEU A 1 89 ? -11.375 14.414 5.902 1 91 89 LEU A O 1
ATOM 743 N N . LYS A 1 90 ? -12.648 15.359 4.391 1 84.81 90 LYS A N 1
ATOM 744 C CA . LYS A 1 90 ? -13.852 14.805 4.996 1 84.81 90 LYS A CA 1
ATOM 745 C C . LYS A 1 90 ? -13.805 13.281 5.02 1 84.81 90 LYS A C 1
ATOM 747 O O . LYS A 1 90 ? -13.375 12.656 4.051 1 84.81 90 LYS A O 1
ATOM 752 N N . GLY A 1 91 ? -14.219 12.734 6.203 1 83.19 91 GLY A N 1
ATOM 753 C CA . GLY A 1 91 ? -14.289 11.289 6.324 1 83.19 91 GLY A CA 1
ATOM 754 C C . GLY A 1 91 ? -13.016 10.672 6.883 1 83.19 91 GLY A C 1
ATOM 755 O O . GLY A 1 91 ? -12.992 9.492 7.23 1 83.19 91 GLY A O 1
ATOM 756 N N . PHE A 1 92 ? -11.992 11.477 6.961 1 90.38 92 PHE A N 1
ATOM 757 C CA . PHE A 1 92 ? -10.75 10.977 7.543 1 90.38 92 PHE A CA 1
ATOM 758 C C . PHE A 1 92 ? -10.719 11.242 9.047 1 90.38 92 PHE A C 1
ATOM 760 O O . PHE A 1 92 ? -11.156 12.297 9.508 1 90.38 92 PHE A O 1
ATOM 767 N N . ILE A 1 93 ? -10.141 10.297 9.688 1 89.94 93 ILE A N 1
ATOM 768 C CA . ILE A 1 93 ? -9.898 10.438 11.117 1 89.94 93 ILE A CA 1
ATOM 769 C C . ILE A 1 93 ? -8.57 11.164 11.344 1 89.94 93 ILE A C 1
ATOM 771 O O . ILE A 1 93 ? -7.57 10.852 10.695 1 89.94 93 ILE A O 1
ATOM 775 N N . ARG A 1 94 ? -8.57 12.062 12.227 1 92.75 94 ARG A N 1
ATOM 776 C CA . ARG A 1 94 ? -7.395 12.883 12.484 1 92.75 94 ARG A CA 1
ATOM 777 C C . ARG A 1 94 ? -6.176 12.016 12.781 1 92.75 94 ARG A C 1
ATOM 779 O O . ARG A 1 94 ? -5.094 12.25 12.234 1 92.75 94 ARG A O 1
ATOM 786 N N . LYS A 1 95 ? -6.363 10.977 13.664 1 93.62 95 LYS A N 1
ATOM 787 C CA . LYS A 1 95 ? -5.258 10.102 14.047 1 93.62 95 LYS A CA 1
ATOM 788 C C . LYS A 1 95 ? -4.672 9.391 12.828 1 93.62 95 LYS A C 1
ATOM 790 O O . LYS A 1 95 ? -3.467 9.141 12.773 1 93.62 95 LYS A O 1
ATOM 795 N N . VAL A 1 96 ? -5.504 9.094 11.922 1 92.12 96 VAL A N 1
ATOM 796 C CA . VAL A 1 96 ? -5.059 8.414 10.711 1 92.12 96 VAL A CA 1
ATOM 797 C C . VAL A 1 96 ? -4.277 9.383 9.828 1 92.12 96 VAL A C 1
ATOM 799 O O . VAL A 1 96 ? -3.23 9.031 9.281 1 92.12 96 VAL A O 1
ATOM 802 N N . ILE A 1 97 ? -4.75 10.602 9.688 1 95 97 ILE A N 1
ATOM 803 C CA . ILE A 1 97 ? -4.043 11.625 8.938 1 95 97 ILE A CA 1
ATOM 804 C C . ILE A 1 97 ? -2.641 11.812 9.508 1 95 97 ILE A C 1
ATOM 806 O O . ILE A 1 97 ? -1.656 11.812 8.766 1 95 97 ILE A O 1
ATOM 810 N N . GLN A 1 98 ? -2.566 11.93 10.812 1 96.38 98 GLN A N 1
ATOM 811 C CA . GLN A 1 98 ? -1.286 12.102 11.492 1 96.38 98 GLN A CA 1
ATOM 812 C C . GLN A 1 98 ? -0.351 10.93 11.211 1 96.38 98 GLN A C 1
ATOM 814 O O . GLN A 1 98 ? 0.812 11.125 10.852 1 96.38 98 GLN A O 1
ATOM 819 N N . SER A 1 99 ? -0.891 9.789 11.352 1 94.25 99 SER A N 1
ATOM 820 C CA . SER A 1 99 ? -0.093 8.586 11.141 1 94.25 99 SER A CA 1
ATOM 821 C C . SER A 1 99 ? 0.413 8.492 9.711 1 94.25 99 SER A C 1
ATOM 823 O O . SER A 1 99 ? 1.58 8.18 9.477 1 94.25 99 SER A O 1
ATOM 825 N N . LYS A 1 100 ? -0.449 8.75 8.766 1 94.62 100 LYS A N 1
ATOM 826 C CA . LYS A 1 100 ? -0.078 8.68 7.355 1 94.62 100 LYS A CA 1
ATOM 827 C C . LYS A 1 100 ? 0.981 9.727 7.016 1 94.62 100 LYS A C 1
ATOM 829 O O . LYS A 1 100 ? 1.9 9.453 6.242 1 94.62 100 LYS A O 1
ATOM 834 N N . ILE A 1 101 ? 0.865 10.898 7.559 1 96.31 101 ILE A N 1
ATOM 835 C CA . ILE A 1 101 ? 1.835 11.961 7.324 1 96.31 101 ILE A CA 1
ATOM 836 C C . ILE A 1 101 ? 3.188 11.57 7.91 1 96.31 101 ILE A C 1
ATOM 838 O O . ILE A 1 101 ? 4.223 11.711 7.254 1 96.31 101 ILE A O 1
ATOM 842 N N . GLU A 1 102 ? 3.217 11.062 9.102 1 94.62 102 GLU A N 1
ATOM 843 C CA . GLU A 1 102 ? 4.457 10.633 9.734 1 94.62 102 GLU A CA 1
ATOM 844 C C . GLU A 1 102 ? 5.137 9.531 8.922 1 94.62 102 GLU A C 1
ATOM 846 O O . GLU A 1 102 ? 6.355 9.547 8.742 1 94.62 102 GLU A O 1
ATOM 851 N N . ARG A 1 103 ? 4.34 8.641 8.539 1 93.56 103 ARG A N 1
ATOM 852 C CA . ARG A 1 103 ? 4.859 7.559 7.711 1 93.56 103 ARG A CA 1
ATOM 853 C C . ARG A 1 103 ? 5.426 8.094 6.402 1 93.56 103 ARG A C 1
ATOM 855 O O . ARG A 1 103 ? 6.469 7.633 5.934 1 93.56 103 ARG A O 1
ATOM 862 N N . SER A 1 104 ? 4.719 9 5.824 1 96.62 104 SER A N 1
ATOM 863 C CA . SER A 1 104 ? 5.176 9.586 4.57 1 96.62 104 SER A CA 1
ATOM 864 C C . SER A 1 104 ? 6.52 10.289 4.742 1 96.62 104 SER A C 1
ATOM 866 O O . SER A 1 104 ? 7.363 10.258 3.846 1 96.62 104 SER A O 1
ATOM 868 N N . GLU A 1 105 ? 6.73 10.922 5.824 1 95 105 GLU A N 1
ATOM 869 C CA . GLU A 1 105 ? 8.008 11.586 6.094 1 95 105 GLU A CA 1
ATOM 870 C C . GLU A 1 105 ? 9.141 10.57 6.199 1 95 105 GLU A C 1
ATOM 872 O O . GLU A 1 105 ? 10.266 10.836 5.773 1 95 105 GLU A O 1
ATOM 877 N N . ARG A 1 106 ? 8.852 9.445 6.789 1 92.06 106 ARG A N 1
ATOM 878 C CA . ARG A 1 106 ? 9.852 8.383 6.852 1 92.06 106 ARG A CA 1
ATOM 879 C C . ARG A 1 106 ? 10.219 7.895 5.457 1 92.06 106 ARG A C 1
ATOM 881 O O . ARG A 1 106 ? 11.398 7.656 5.168 1 92.06 106 ARG A O 1
ATOM 888 N N . VAL A 1 107 ? 9.219 7.77 4.633 1 94.19 107 VAL A N 1
ATOM 889 C CA . VAL A 1 107 ? 9.438 7.363 3.248 1 94.19 107 VAL A CA 1
ATOM 890 C C . VAL A 1 107 ? 10.328 8.383 2.545 1 94.19 107 VAL A C 1
ATOM 892 O O . VAL A 1 107 ? 11.305 8.023 1.891 1 94.19 107 VAL A O 1
ATOM 895 N N . TYR A 1 108 ? 9.969 9.648 2.73 1 95.38 108 TYR A N 1
ATOM 896 C CA . TYR A 1 108 ? 10.719 10.719 2.094 1 95.38 108 TYR A CA 1
ATOM 897 C C . TYR A 1 108 ? 12.172 10.719 2.564 1 95.38 108 TYR A C 1
ATOM 899 O O . TYR A 1 108 ? 13.094 10.758 1.748 1 95.38 108 TYR A O 1
ATOM 907 N N . LYS A 1 109 ? 12.344 10.664 3.791 1 92 109 LYS A N 1
ATOM 908 C CA . LYS A 1 109 ? 13.688 10.711 4.359 1 92 109 LYS A CA 1
ATOM 909 C C . LYS A 1 109 ? 14.547 9.555 3.836 1 92 109 LYS A C 1
ATOM 911 O O . LYS A 1 109 ? 15.688 9.766 3.42 1 92 109 LYS A O 1
ATOM 916 N N . LEU A 1 110 ? 14.008 8.391 3.906 1 90.88 110 LEU A N 1
ATOM 917 C CA . LEU A 1 110 ? 14.742 7.211 3.465 1 90.88 110 LEU A CA 1
ATOM 918 C C . LEU A 1 110 ? 15.18 7.359 2.012 1 90.88 110 LEU A C 1
ATOM 920 O O . LEU A 1 110 ? 16.375 7.238 1.706 1 90.88 110 LEU A O 1
ATOM 924 N N . PHE A 1 111 ? 14.32 7.637 1.123 1 92.56 111 PHE A N 1
ATOM 925 C CA . PHE A 1 111 ? 14.625 7.602 -0.303 1 92.56 111 PHE A CA 1
ATOM 926 C C . PHE A 1 111 ? 15.43 8.828 -0.717 1 92.56 111 PHE A C 1
ATOM 928 O O . PHE A 1 111 ? 16.219 8.773 -1.663 1 92.56 111 PHE A O 1
ATOM 935 N N . LYS A 1 112 ? 15.156 9.883 0.007 1 91.5 112 LYS A N 1
ATOM 936 C CA . LYS A 1 112 ? 16.031 11.031 -0.212 1 91.5 112 LYS A CA 1
ATOM 937 C C . LYS A 1 112 ? 17.484 10.672 0.033 1 91.5 112 LYS A C 1
ATOM 939 O O . LYS A 1 112 ? 18.375 11.078 -0.722 1 91.5 112 LYS A O 1
ATOM 944 N N . GLU A 1 113 ? 17.734 9.922 1.036 1 85.31 113 GLU A N 1
ATOM 945 C CA . GLU A 1 113 ? 19.078 9.555 1.46 1 85.31 113 GLU A CA 1
ATOM 946 C C . GLU A 1 113 ? 19.688 8.492 0.539 1 85.31 113 GLU A C 1
ATOM 948 O O . GLU A 1 113 ? 20.891 8.492 0.286 1 85.31 113 GLU A O 1
ATOM 953 N N . ILE A 1 114 ? 18.906 7.645 -0.007 1 84.5 114 ILE A N 1
ATOM 954 C CA . ILE A 1 114 ? 19.484 6.504 -0.709 1 84.5 114 ILE A CA 1
ATOM 955 C C . ILE A 1 114 ? 19.531 6.793 -2.209 1 84.5 114 ILE A C 1
ATOM 957 O O . ILE A 1 114 ? 19.875 5.914 -3.004 1 84.5 114 ILE A O 1
ATOM 961 N N . GLY A 1 115 ? 19.125 7.926 -2.725 1 82.75 115 GLY A N 1
ATOM 962 C CA . GLY A 1 115 ? 19.297 8.203 -4.141 1 82.75 115 GLY A CA 1
ATOM 963 C C . GLY A 1 115 ? 18.078 8.805 -4.797 1 82.75 115 GLY A C 1
ATOM 964 O O . GLY A 1 115 ? 18.016 8.93 -6.02 1 82.75 115 GLY A O 1
ATOM 965 N N . GLY A 1 116 ? 17.094 8.969 -4.023 1 87.56 116 GLY A N 1
ATOM 966 C CA . GLY A 1 116 ? 15.977 9.758 -4.535 1 87.56 116 GLY A CA 1
ATOM 967 C C . GLY A 1 116 ? 14.75 8.922 -4.855 1 87.56 116 GLY A C 1
ATOM 968 O O . GLY A 1 116 ? 14.75 7.707 -4.652 1 87.56 116 GLY A O 1
ATOM 969 N N . ARG A 1 117 ? 13.727 9.57 -5.379 1 92.19 117 ARG A N 1
ATOM 970 C CA . ARG A 1 117 ? 12.398 9.039 -5.66 1 92.19 117 ARG A CA 1
ATOM 971 C C . ARG A 1 117 ? 12.469 7.91 -6.68 1 92.19 117 ARG A C 1
ATOM 973 O O . ARG A 1 117 ? 11.68 6.965 -6.621 1 92.19 117 ARG A O 1
ATOM 980 N N . SER A 1 118 ? 13.422 7.961 -7.594 1 89 118 SER A N 1
ATOM 981 C CA . SER A 1 118 ? 13.516 6.992 -8.68 1 89 118 SER A CA 1
ATOM 982 C C . SER A 1 118 ? 13.875 5.605 -8.156 1 89 118 SER A C 1
ATOM 984 O O . SER A 1 118 ? 13.586 4.598 -8.805 1 89 118 SER A O 1
ATOM 986 N N . LYS A 1 119 ? 14.477 5.5 -6.996 1 87.88 119 LYS A N 1
ATOM 987 C CA . LYS A 1 119 ? 14.859 4.219 -6.402 1 87.88 119 LYS A CA 1
ATOM 988 C C . LYS A 1 119 ? 13.625 3.402 -6.023 1 87.88 119 LYS A C 1
ATOM 990 O O . LYS A 1 119 ? 13.711 2.184 -5.855 1 87.88 119 LYS A O 1
ATOM 995 N N . ILE A 1 120 ? 12.484 4.059 -5.91 1 92.38 120 ILE A N 1
ATOM 996 C CA . ILE A 1 120 ? 11.234 3.396 -5.551 1 92.38 120 ILE A CA 1
ATOM 997 C C . ILE A 1 120 ? 10.852 2.391 -6.633 1 92.38 120 ILE A C 1
ATOM 999 O O . ILE A 1 120 ? 10.297 1.331 -6.336 1 92.38 120 ILE A O 1
ATOM 1003 N N . ASN A 1 121 ? 11.242 2.656 -7.852 1 89.81 121 ASN A N 1
ATOM 1004 C CA . ASN A 1 121 ? 10.93 1.775 -8.977 1 89.81 121 ASN A CA 1
ATOM 1005 C C . ASN A 1 121 ? 11.617 0.423 -8.836 1 89.81 121 ASN A C 1
ATOM 1007 O O . ASN A 1 121 ? 11.242 -0.544 -9.5 1 89.81 121 ASN A O 1
ATOM 1011 N N . ARG A 1 122 ? 12.586 0.358 -7.988 1 86.88 122 ARG A N 1
ATOM 1012 C CA . ARG A 1 122 ? 13.352 -0.873 -7.82 1 86.88 122 ARG A CA 1
ATOM 1013 C C . ARG A 1 122 ? 12.703 -1.781 -6.777 1 86.88 122 ARG A C 1
ATOM 1015 O O . ARG A 1 122 ? 13.086 -2.943 -6.637 1 86.88 122 ARG A O 1
ATOM 1022 N N . MET A 1 123 ? 11.75 -1.265 -6.055 1 88.19 123 MET A N 1
ATOM 1023 C CA . MET A 1 123 ? 11.078 -2.035 -5.012 1 88.19 123 MET A CA 1
ATOM 1024 C C . MET A 1 123 ? 10.227 -3.146 -5.613 1 88.19 123 MET A C 1
ATOM 1026 O O . MET A 1 123 ? 9.188 -2.877 -6.215 1 88.19 123 MET A O 1
ATOM 1030 N N . LYS A 1 124 ? 10.656 -4.32 -5.445 1 87.31 124 LYS A N 1
ATOM 1031 C CA . LYS A 1 124 ? 9.953 -5.484 -5.961 1 87.31 124 LYS A CA 1
ATOM 1032 C C . LYS A 1 124 ? 9.477 -6.391 -4.828 1 87.31 124 LYS A C 1
ATOM 1034 O O . LYS A 1 124 ? 8.312 -6.797 -4.789 1 87.31 124 LYS A O 1
ATOM 1039 N N . ASN A 1 125 ? 10.352 -6.605 -3.961 1 87.5 125 ASN A N 1
ATOM 1040 C CA . ASN A 1 125 ? 10.109 -7.598 -2.92 1 87.5 125 ASN A CA 1
ATOM 1041 C C . ASN A 1 125 ? 9.75 -6.941 -1.591 1 87.5 125 ASN A C 1
ATOM 1043 O O . ASN A 1 125 ? 9.453 -7.633 -0.612 1 87.5 125 ASN A O 1
ATOM 1047 N N . THR A 1 126 ? 9.758 -5.645 -1.55 1 87.12 126 THR A N 1
ATOM 1048 C CA . THR A 1 126 ? 9.5 -4.914 -0.314 1 87.12 126 THR A CA 1
ATOM 1049 C C . THR A 1 126 ? 8.195 -4.133 -0.413 1 87.12 126 THR A C 1
ATOM 1051 O O . THR A 1 126 ? 7.676 -3.92 -1.51 1 87.12 126 THR A O 1
ATOM 1054 N N . SER A 1 127 ? 7.621 -3.773 0.763 1 85.19 127 SER A N 1
ATOM 1055 C CA . SER A 1 127 ? 6.375 -3.018 0.852 1 85.19 127 SER A CA 1
ATOM 1056 C C . SER A 1 127 ? 6.586 -1.688 1.565 1 85.19 127 SER A C 1
ATOM 1058 O O . SER A 1 127 ? 7.68 -1.411 2.068 1 85.19 127 SER A O 1
ATOM 1060 N N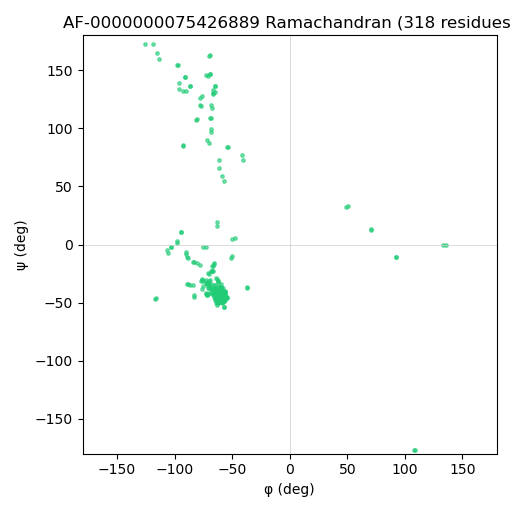 . MET A 1 128 ? 5.535 -0.917 1.522 1 84.38 128 MET A N 1
ATOM 1061 C CA . MET A 1 128 ? 5.555 0.326 2.289 1 84.38 128 MET A CA 1
ATOM 1062 C C . MET A 1 128 ? 5.828 0.053 3.764 1 84.38 128 MET A C 1
ATOM 1064 O O . MET A 1 128 ? 6.57 0.794 4.41 1 84.38 128 MET A O 1
ATOM 1068 N N . ASN A 1 129 ? 5.211 -0.979 4.195 1 83.44 129 ASN A N 1
ATOM 1069 C CA . ASN A 1 129 ? 5.383 -1.352 5.594 1 83.44 129 ASN A CA 1
ATOM 1070 C C . ASN A 1 129 ? 6.844 -1.655 5.918 1 83.44 129 ASN A C 1
ATOM 1072 O O . ASN A 1 129 ? 7.32 -1.339 7.012 1 83.44 129 ASN A O 1
ATOM 1076 N N . THR A 1 130 ? 7.523 -2.252 5.031 1 83.69 130 THR A N 1
ATOM 1077 C CA . THR A 1 130 ? 8.945 -2.521 5.211 1 83.69 130 THR A CA 1
ATOM 1078 C C . THR A 1 130 ? 9.727 -1.223 5.379 1 83.69 130 THR A C 1
ATOM 1080 O O . THR A 1 130 ? 10.586 -1.116 6.262 1 83.69 130 THR A O 1
ATOM 1083 N N . ILE A 1 131 ? 9.43 -0.268 4.547 1 85.56 131 ILE A N 1
ATOM 1084 C CA . ILE A 1 131 ? 10.094 1.028 4.578 1 85.56 131 ILE A CA 1
ATOM 1085 C C . ILE A 1 131 ? 9.883 1.686 5.941 1 85.56 131 ILE A C 1
ATOM 1087 O O . ILE A 1 131 ? 10.836 2.166 6.559 1 85.56 131 ILE A O 1
ATOM 1091 N N . ILE A 1 132 ? 8.688 1.609 6.379 1 85.38 132 ILE A N 1
ATOM 1092 C CA . ILE A 1 132 ? 8.312 2.314 7.602 1 85.38 132 ILE A CA 1
ATOM 1093 C C . ILE A 1 132 ? 8.953 1.631 8.812 1 85.38 132 ILE A C 1
ATOM 1095 O O . ILE A 1 132 ? 9.25 2.281 9.812 1 85.38 132 ILE A O 1
ATOM 1099 N N . ASN A 1 133 ? 9.258 0.424 8.711 1 85.06 133 ASN A N 1
ATOM 1100 C CA . ASN A 1 133 ? 9.789 -0.346 9.828 1 85.06 133 ASN A CA 1
ATOM 1101 C C . ASN A 1 133 ? 11.312 -0.284 9.883 1 85.06 133 ASN A C 1
ATOM 1103 O O . ASN A 1 133 ? 11.93 -0.793 10.82 1 85.06 133 ASN A O 1
ATOM 1107 N N . LEU A 1 134 ? 11.875 0.284 8.844 1 87.56 134 LEU A N 1
ATOM 1108 C CA . LEU A 1 134 ? 13.32 0.479 8.875 1 87.56 134 LEU A CA 1
ATOM 1109 C C . LEU A 1 134 ? 13.711 1.491 9.953 1 87.56 134 LEU A C 1
ATOM 1111 O O . LEU A 1 134 ? 13.086 2.551 10.062 1 87.56 134 LEU A O 1
ATOM 1115 N N . LYS A 1 135 ? 14.625 1.127 10.727 1 82.12 135 LYS A N 1
ATOM 1116 C CA . LYS A 1 135 ? 15.016 1.977 11.852 1 82.12 135 LYS A CA 1
ATOM 1117 C C . LYS A 1 135 ? 16.172 2.902 11.469 1 82.12 135 LYS A C 1
ATOM 1119 O O . LYS A 1 135 ? 17.172 2.455 10.906 1 82.12 135 LYS A O 1
ATOM 1124 N N . GLU A 1 136 ? 16.062 4.148 11.773 1 74.56 136 GLU A N 1
ATOM 1125 C CA . GLU A 1 136 ? 17.109 5.141 11.531 1 74.56 136 GLU A CA 1
ATOM 1126 C C . GLU A 1 136 ? 18.125 5.152 12.656 1 74.56 136 GLU A C 1
ATOM 1128 O O . GLU A 1 136 ? 19.344 5.25 12.414 1 74.56 136 GLU A O 1
ATOM 1133 N N . LYS A 1 137 ? 17.719 4.938 13.758 1 75.31 137 LYS A N 1
ATOM 1134 C CA . LYS A 1 137 ? 18.547 5.102 14.945 1 75.31 137 LYS A CA 1
ATOM 1135 C C . LYS A 1 137 ? 19.656 4.062 14.984 1 75.31 137 LYS A C 1
ATOM 1137 O O . LYS A 1 137 ? 20.75 4.336 15.492 1 75.31 137 LYS A O 1
ATOM 1142 N N . LYS A 1 138 ? 19.562 2.977 14.359 1 79.5 138 LYS A N 1
ATOM 1143 C CA . LYS A 1 138 ? 20.609 1.961 14.391 1 79.5 138 LYS A CA 1
ATOM 1144 C C . LYS A 1 138 ? 21.562 2.121 13.203 1 79.5 138 LYS A C 1
ATOM 1146 O O . LYS A 1 138 ? 22.484 1.32 13.023 1 79.5 138 LYS A O 1
ATOM 1151 N N . GLY A 1 139 ? 21.312 3.279 12.602 1 82.62 139 GLY A N 1
ATOM 1152 C CA . GLY A 1 139 ? 22.172 3.547 11.453 1 82.62 139 GLY A CA 1
ATOM 1153 C C . GLY A 1 139 ? 21.875 2.658 10.266 1 82.62 139 GLY A C 1
ATOM 1154 O O . GLY A 1 139 ? 22.719 2.486 9.375 1 82.62 139 GLY A O 1
ATOM 1155 N N . GLU A 1 140 ? 20.812 2.01 10.352 1 86.12 140 GLU A N 1
ATOM 1156 C CA . GLU A 1 140 ? 20.453 1.064 9.297 1 86.12 140 GLU A CA 1
ATOM 1157 C C . GLU A 1 140 ? 20.312 1.768 7.953 1 86.12 140 GLU A C 1
ATOM 1159 O O . GLU A 1 140 ? 20.734 1.237 6.922 1 86.12 140 GLU A O 1
ATOM 1164 N N . VAL A 1 141 ? 19.734 2.896 8.031 1 84.06 141 VAL A N 1
ATOM 1165 C CA . VAL A 1 141 ? 19.5 3.625 6.789 1 84.06 141 VAL A CA 1
ATOM 1166 C C . VAL A 1 141 ? 20.844 4.031 6.176 1 84.06 141 VAL A C 1
ATOM 1168 O O . VAL A 1 141 ? 21.047 3.887 4.969 1 84.06 141 VAL A O 1
ATOM 1171 N N . ASP A 1 142 ? 21.766 4.465 7.012 1 84.44 142 ASP A N 1
ATOM 1172 C CA . ASP A 1 142 ? 23.094 4.852 6.539 1 84.44 142 ASP A CA 1
ATOM 1173 C C . ASP A 1 142 ? 23.828 3.656 5.934 1 84.44 142 ASP A C 1
ATOM 1175 O O . ASP A 1 142 ? 24.469 3.779 4.887 1 84.44 142 ASP A O 1
ATOM 1179 N N . GLU A 1 143 ? 23.766 2.643 6.617 1 86.88 143 GLU A N 1
ATOM 1180 C CA . GLU A 1 143 ? 24.422 1.432 6.133 1 86.88 143 GLU A CA 1
ATOM 1181 C C . GLU A 1 143 ? 23.828 0.967 4.812 1 86.88 143 GLU A C 1
ATOM 1183 O O . GLU A 1 143 ? 24.547 0.53 3.914 1 86.88 143 GLU A O 1
ATOM 1188 N N . LEU A 1 144 ? 22.531 1.038 4.789 1 87.69 144 LEU A N 1
ATOM 1189 C CA . LEU A 1 144 ? 21.844 0.681 3.551 1 87.69 1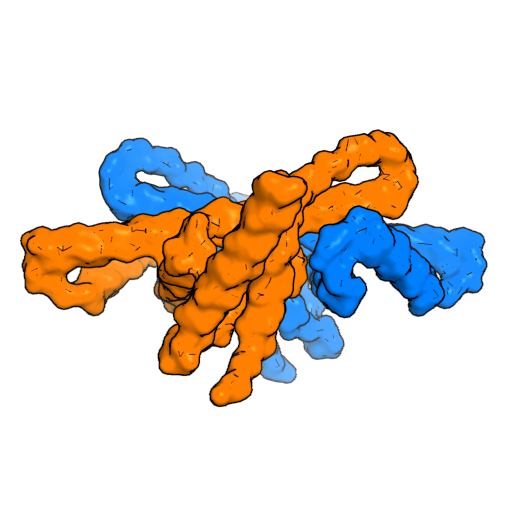44 LEU A CA 1
ATOM 1190 C C . LEU A 1 144 ? 22.344 1.54 2.391 1 87.69 144 LEU A C 1
ATOM 1192 O O . LEU A 1 144 ? 22.641 1.022 1.312 1 87.69 144 LEU A O 1
ATOM 1196 N N . MET A 1 145 ? 22.422 2.713 2.643 1 84.75 145 MET A N 1
ATOM 1197 C CA . MET A 1 145 ? 22.891 3.65 1.625 1 84.75 145 MET A CA 1
ATOM 1198 C C . MET A 1 145 ? 24.312 3.305 1.179 1 84.75 145 MET A C 1
ATOM 1200 O O . MET A 1 145 ? 24.609 3.314 -0.017 1 84.75 145 MET A O 1
ATOM 1204 N N . ARG A 1 146 ? 25.078 3.07 2.068 1 86.62 146 ARG A N 1
ATOM 1205 C CA . ARG A 1 146 ? 26.469 2.727 1.769 1 86.62 146 ARG A CA 1
ATOM 1206 C C . ARG A 1 146 ? 26.547 1.474 0.903 1 86.62 146 ARG A C 1
ATOM 1208 O O . ARG A 1 146 ? 27.266 1.448 -0.1 1 86.62 146 ARG A O 1
ATOM 1215 N N . GLN A 1 147 ? 25.844 0.558 1.305 1 86 147 GLN A N 1
ATOM 1216 C CA . GLN A 1 147 ? 25.891 -0.708 0.581 1 86 147 GLN A CA 1
ATOM 1217 C C . GLN A 1 147 ? 25.328 -0.562 -0.827 1 86 147 GLN A C 1
ATOM 1219 O O . GLN A 1 147 ? 25.859 -1.128 -1.781 1 86 147 GLN A O 1
ATOM 1224 N N . VAL A 1 148 ? 24.266 0.15 -0.908 1 83.56 148 VAL A N 1
ATOM 1225 C CA . VAL A 1 148 ? 23.672 0.369 -2.217 1 83.56 148 VAL A CA 1
ATOM 1226 C C . VAL A 1 148 ? 24.656 1.099 -3.127 1 83.56 148 VAL A C 1
ATOM 1228 O O . VAL A 1 148 ? 24.797 0.75 -4.301 1 83.56 148 VAL A O 1
ATOM 1231 N N . ASN A 1 149 ? 25.297 2.057 -2.631 1 81.88 149 ASN A N 1
ATOM 1232 C CA . ASN A 1 149 ? 26.281 2.811 -3.398 1 81.88 149 ASN A CA 1
ATOM 1233 C C . ASN A 1 149 ? 27.453 1.928 -3.834 1 81.88 149 ASN A C 1
ATOM 1235 O O . ASN A 1 149 ? 27.938 2.055 -4.953 1 81.88 149 ASN A O 1
ATOM 1239 N N . GLU A 1 150 ? 27.844 1.105 -3.006 1 83.12 150 GLU A N 1
ATOM 1240 C CA . GLU A 1 150 ? 28.922 0.18 -3.322 1 83.12 150 GLU A CA 1
ATOM 1241 C C . GLU A 1 150 ? 28.547 -0.75 -4.469 1 83.12 150 GLU A C 1
ATOM 1243 O O . GLU A 1 150 ? 29.344 -0.994 -5.371 1 83.12 150 GLU A O 1
ATOM 1248 N N . ILE A 1 151 ? 27.406 -1.21 -4.348 1 80.94 151 ILE A N 1
ATOM 1249 C CA . ILE A 1 151 ? 26.906 -2.127 -5.371 1 80.94 151 ILE A CA 1
ATOM 1250 C C . ILE A 1 151 ? 26.812 -1.398 -6.711 1 80.94 151 ILE A C 1
ATOM 1252 O O . ILE A 1 151 ? 27.172 -1.948 -7.754 1 80.94 151 ILE A O 1
ATOM 1256 N N . GLU A 1 152 ? 26.328 -0.21 -6.684 1 80.44 152 GLU A N 1
ATOM 1257 C CA . GLU A 1 152 ? 26.188 0.571 -7.906 1 80.44 152 GLU A CA 1
ATOM 1258 C C . GLU A 1 152 ? 27.547 0.901 -8.516 1 80.44 152 GLU A C 1
ATOM 1260 O O . GLU A 1 152 ? 27.703 0.874 -9.742 1 80.44 152 GLU A O 1
ATOM 1265 N N . GLU A 1 153 ? 28.453 1.217 -7.754 1 78.44 153 GLU A N 1
ATOM 1266 C CA . GLU A 1 153 ? 29.812 1.496 -8.219 1 78.44 153 GLU A CA 1
ATOM 1267 C C . GLU A 1 153 ? 30.438 0.26 -8.859 1 78.44 153 GLU A C 1
ATOM 1269 O O . GLU A 1 153 ? 31.109 0.359 -9.883 1 78.44 153 GLU A O 1
ATOM 1274 N N . GLU A 1 154 ? 30.203 -0.834 -8.219 1 75.75 154 GLU A N 1
ATOM 1275 C CA . GLU A 1 154 ? 30.734 -2.084 -8.75 1 75.75 154 GLU A CA 1
ATOM 1276 C C . GLU A 1 154 ? 30.125 -2.404 -10.117 1 75.75 154 GLU A C 1
ATOM 1278 O O . GLU A 1 154 ? 30.828 -2.846 -11.023 1 75.75 154 GLU A O 1
ATOM 1283 N N . LYS A 1 155 ? 28.906 -2.195 -10.312 1 76.75 155 LYS A N 1
ATOM 1284 C CA . LYS A 1 155 ? 28.219 -2.449 -11.578 1 76.75 155 LYS A CA 1
ATOM 1285 C C . LYS A 1 155 ? 28.719 -1.506 -12.664 1 76.75 155 LYS A C 1
ATOM 1287 O O . LYS A 1 155 ? 28.891 -1.916 -13.812 1 76.75 155 LYS A O 1
ATOM 1292 N N . ASN A 1 156 ? 28.891 -0.26 -12.25 1 75 156 ASN A N 1
ATOM 1293 C CA . ASN A 1 156 ? 29.391 0.74 -13.188 1 75 156 ASN A CA 1
ATOM 1294 C C . ASN A 1 156 ? 30.812 0.434 -13.625 1 75 156 ASN A C 1
ATOM 1296 O O . ASN A 1 156 ? 31.172 0.659 -14.781 1 75 156 ASN A O 1
ATOM 1300 N N . SER A 1 157 ? 31.516 -0.071 -12.75 1 78.56 157 SER A N 1
ATOM 1301 C CA . SER A 1 157 ? 32.906 -0.407 -13.062 1 78.56 157 SER A CA 1
ATOM 1302 C C . SER A 1 157 ? 32.969 -1.604 -14 1 78.56 157 SER A C 1
ATOM 1304 O O . SER A 1 157 ? 33.906 -1.696 -14.82 1 78.56 157 SER A O 1
ATOM 1306 N N . MET A 1 158 ? 32.094 -2.484 -13.898 1 73 158 MET A N 1
ATOM 1307 C CA . MET A 1 158 ? 32.062 -3.674 -14.742 1 73 158 MET A CA 1
ATOM 1308 C C . MET A 1 158 ? 31.641 -3.32 -16.156 1 73 158 MET A C 1
ATOM 1310 O O . MET A 1 158 ? 32.062 -3.965 -17.125 1 73 158 MET A O 1
ATOM 1314 N N . ILE A 1 159 ? 30.812 -2.338 -16.266 1 69.62 159 ILE A N 1
ATOM 1315 C CA . ILE A 1 159 ? 30.359 -1.909 -17.578 1 69.62 159 ILE A CA 1
ATOM 1316 C C . ILE A 1 159 ? 31.453 -1.123 -18.281 1 69.62 159 ILE A C 1
ATOM 1318 O O . ILE A 1 159 ? 31.594 -1.189 -19.516 1 69.62 159 ILE A O 1
ATOM 1322 N N . GLU A 1 160 ? 32.219 -0.339 -17.531 1 64.88 160 GLU A N 1
ATOM 1323 C CA . GLU A 1 160 ? 33.281 0.438 -18.141 1 64.88 160 GLU A CA 1
ATOM 1324 C C . GLU A 1 160 ? 34.469 -0.454 -18.5 1 64.88 160 GLU A C 1
ATOM 1326 O O . GLU A 1 160 ? 35.25 -0.121 -19.391 1 64.88 160 GLU A O 1
ATOM 1331 N N . ARG A 1 161 ? 34.5 -1.72 -18.234 1 56.22 161 ARG A N 1
ATOM 1332 C CA . ARG A 1 161 ? 35.594 -2.605 -18.656 1 56.22 161 ARG A CA 1
ATOM 1333 C C . ARG A 1 161 ? 35.156 -3.455 -19.844 1 56.22 161 ARG A C 1
ATOM 1335 O O . ARG A 1 161 ? 33.969 -3.771 -20 1 56.22 161 ARG A O 1
ATOM 1342 N N . MET B 1 1 ? -18.422 -11.93 20.5 1 56.22 1 MET B N 1
ATOM 1343 C CA . MET B 1 1 ? -16.969 -12.039 20.375 1 56.22 1 MET B CA 1
ATOM 1344 C C . MET B 1 1 ? -16.359 -10.711 19.953 1 56.22 1 MET B C 1
ATOM 1346 O O . MET B 1 1 ? -17 -9.922 19.25 1 56.22 1 MET B O 1
ATOM 1350 N N . GLU B 1 2 ? -15.344 -10.359 20.562 1 72.88 2 GLU B N 1
ATOM 1351 C CA . GLU B 1 2 ? -14.711 -9.055 20.391 1 72.88 2 GLU B CA 1
ATOM 1352 C C . GLU B 1 2 ? -14.102 -8.922 18.984 1 72.88 2 GLU B C 1
ATOM 1354 O O . GLU B 1 2 ? -13.391 -9.82 18.531 1 72.88 2 GLU B O 1
ATOM 1359 N N . ARG B 1 3 ? -14.531 -8.055 18.219 1 78.75 3 ARG B N 1
ATOM 1360 C CA . ARG B 1 3 ? -14.078 -7.809 16.859 1 78.75 3 ARG B CA 1
ATOM 1361 C C . ARG B 1 3 ? -12.695 -7.168 16.844 1 78.75 3 ARG B C 1
ATOM 1363 O O . ARG B 1 3 ? -12.328 -6.465 17.781 1 78.75 3 ARG B O 1
ATOM 1370 N N . SER B 1 4 ? -11.992 -7.574 15.812 1 81 4 SER B N 1
ATOM 1371 C CA . SER B 1 4 ? -10.633 -7.066 15.695 1 81 4 SER B CA 1
ATOM 1372 C C . SER B 1 4 ? -10.625 -5.578 15.367 1 81 4 SER B C 1
ATOM 1374 O O . SER B 1 4 ? -11.633 -5.027 14.922 1 81 4 SER B O 1
ATOM 1376 N N . LYS B 1 5 ? -9.469 -4.965 15.586 1 79.81 5 LYS B N 1
ATOM 1377 C CA . LYS B 1 5 ? -9.266 -3.572 15.203 1 79.81 5 LYS B CA 1
ATOM 1378 C C . LYS B 1 5 ? -9.469 -3.381 13.703 1 79.81 5 LYS B C 1
ATOM 1380 O O . LYS B 1 5 ? -10.07 -2.393 13.273 1 79.81 5 LYS B O 1
ATOM 1385 N N . ALA B 1 6 ? -9.047 -4.34 12.969 1 80.5 6 ALA B N 1
ATOM 1386 C CA . ALA B 1 6 ? -9.188 -4.301 11.508 1 80.5 6 ALA B CA 1
ATOM 1387 C C . ALA B 1 6 ? -10.648 -4.23 11.102 1 80.5 6 ALA B C 1
ATOM 1389 O O . ALA B 1 6 ? -11.008 -3.537 10.148 1 80.5 6 ALA B O 1
ATOM 1390 N N . PHE B 1 7 ? -11.453 -4.879 11.812 1 84 7 PHE B N 1
ATOM 1391 C CA . PHE B 1 7 ? -12.883 -4.887 11.547 1 84 7 PHE B CA 1
ATOM 1392 C C . PHE B 1 7 ? -13.469 -3.486 11.688 1 84 7 PHE B C 1
ATOM 1394 O O . PHE B 1 7 ? -14.148 -2.998 10.773 1 84 7 PHE B O 1
ATOM 1401 N N . TYR B 1 8 ? -13.164 -2.883 12.727 1 81.81 8 TYR B N 1
ATOM 1402 C CA . TYR B 1 8 ? -13.758 -1.58 13.008 1 81.81 8 TYR B CA 1
ATOM 1403 C C . TYR B 1 8 ? -13.227 -0.519 12.055 1 81.81 8 TYR B C 1
ATOM 1405 O O . TYR B 1 8 ? -13.977 0.353 11.609 1 81.81 8 TYR B O 1
ATOM 1413 N N . GLU B 1 9 ? -11.984 -0.604 11.734 1 80.62 9 GLU B N 1
ATOM 1414 C CA . GLU B 1 9 ? -11.391 0.344 10.797 1 80.62 9 GLU B CA 1
ATOM 1415 C C . GLU B 1 9 ? -12.031 0.229 9.414 1 80.62 9 GLU B C 1
ATOM 1417 O O . GLU B 1 9 ? -12.383 1.238 8.805 1 80.62 9 GLU B O 1
ATOM 1422 N N . LEU B 1 10 ? -12.234 -0.927 8.984 1 84.62 10 LEU B N 1
ATOM 1423 C CA . LEU B 1 10 ? -12.828 -1.143 7.672 1 84.62 10 LEU B CA 1
ATOM 1424 C C . LEU B 1 10 ? -14.305 -0.752 7.672 1 84.62 10 LEU B C 1
ATOM 1426 O O . LEU B 1 10 ? -14.781 -0.127 6.723 1 84.62 10 LEU B O 1
ATOM 1430 N N . LEU B 1 11 ? -14.977 -1.109 8.664 1 83.62 11 LEU B N 1
ATOM 1431 C CA . LEU B 1 11 ? -16.391 -0.76 8.758 1 83.62 11 LEU B CA 1
ATOM 1432 C C . LEU B 1 11 ? -16.578 0.75 8.664 1 83.62 11 LEU B C 1
ATOM 1434 O O . LEU B 1 11 ? -17.484 1.224 7.984 1 83.62 11 LEU B O 1
ATOM 1438 N N . LYS B 1 12 ? -15.805 1.414 9.328 1 80.69 12 LYS B N 1
ATOM 1439 C CA . LYS B 1 12 ? -15.906 2.871 9.297 1 80.69 12 LYS B CA 1
ATOM 1440 C C . LYS B 1 12 ? -15.734 3.406 7.879 1 80.69 12 LYS B C 1
ATOM 1442 O O . LYS B 1 12 ? -16.516 4.242 7.426 1 80.69 12 LYS B O 1
ATOM 1447 N N . ASP B 1 13 ? -14.789 2.98 7.18 1 85.06 13 ASP B N 1
ATOM 1448 C CA . ASP B 1 13 ? -14.531 3.404 5.809 1 85.06 13 ASP B CA 1
ATOM 1449 C C . ASP B 1 13 ? -15.711 3.072 4.898 1 85.06 13 ASP B C 1
ATOM 1451 O O . ASP B 1 13 ? -16.094 3.885 4.059 1 85.06 13 ASP B O 1
ATOM 1455 N N . LEU B 1 14 ? -16.234 1.933 5.129 1 80.81 14 LEU B N 1
ATOM 1456 C CA . LEU B 1 14 ? -17.25 1.429 4.219 1 80.81 14 LEU B CA 1
ATOM 1457 C C . LEU B 1 14 ? -18.609 2.059 4.523 1 80.81 14 LEU B C 1
ATOM 1459 O O . LEU B 1 14 ? -19.531 2 3.699 1 80.81 14 LEU B O 1
ATOM 1463 N N . SER B 1 15 ? -18.672 2.617 5.633 1 74.88 15 SER B N 1
ATOM 1464 C CA . SER B 1 15 ? -19.938 3.199 6.078 1 74.88 15 SER B CA 1
ATOM 1465 C C . SER B 1 15 ? -20.125 4.605 5.516 1 74.88 15 SER B C 1
ATOM 1467 O O . SER B 1 15 ? -21.219 5.172 5.602 1 74.88 15 SER B O 1
ATOM 1469 N N . VAL B 1 16 ? -19.078 5.211 4.996 1 70.75 16 VAL B N 1
ATOM 1470 C CA . VAL B 1 16 ? -19.172 6.582 4.504 1 70.75 16 VAL B CA 1
ATOM 1471 C C . VAL B 1 16 ? -19.406 6.574 2.996 1 70.75 16 VAL B C 1
ATOM 1473 O O . VAL B 1 16 ? -18.953 5.66 2.297 1 70.75 16 VAL B O 1
ATOM 1476 N N . SER B 1 17 ? -20.297 7.48 2.58 1 62.25 17 SER B N 1
ATOM 1477 C CA . SER B 1 17 ? -20.594 7.586 1.156 1 62.25 17 SER B CA 1
ATOM 1478 C C . SER B 1 17 ? -19.391 8.094 0.37 1 62.25 17 SER B C 1
ATOM 1480 O O . SER B 1 17 ? -18.609 8.883 0.882 1 62.25 17 SER B O 1
ATOM 1482 N N . THR B 1 18 ? -19.062 7.434 -0.764 1 56.5 18 THR B N 1
ATOM 1483 C CA . THR B 1 18 ? -17.969 7.859 -1.628 1 56.5 18 THR B CA 1
ATOM 1484 C C . THR B 1 18 ? -18.234 9.258 -2.188 1 56.5 18 THR B C 1
ATOM 1486 O O . THR B 1 18 ? -19.266 9.484 -2.838 1 56.5 18 THR B O 1
ATOM 1489 N N . VAL B 1 19 ? -18.281 10.266 -1.505 1 46.66 19 VAL B N 1
ATOM 1490 C CA . VAL B 1 19 ? -18.375 11.531 -2.234 1 46.66 19 VAL B CA 1
ATOM 1491 C C . VAL B 1 19 ? -17.062 11.812 -2.939 1 46.66 19 VAL B C 1
ATOM 1493 O O . VAL B 1 19 ? -16 11.906 -2.295 1 46.66 19 VAL B O 1
ATOM 1496 N N . GLU B 1 20 ? -16.938 11.266 -4.18 1 49.16 20 GLU B N 1
ATOM 1497 C CA . GLU B 1 20 ? -15.773 11.672 -4.953 1 49.16 20 GLU B CA 1
ATOM 1498 C C . GLU B 1 20 ? -15.516 13.172 -4.812 1 49.16 20 GLU B C 1
ATOM 1500 O O . GLU B 1 20 ? -16.328 13.992 -5.223 1 49.16 20 GLU B O 1
ATOM 1505 N N . GLU B 1 21 ? -15 13.617 -3.793 1 45.66 21 GLU B N 1
ATOM 1506 C CA . GLU B 1 21 ? -14.734 15.055 -3.744 1 45.66 21 GLU B CA 1
ATOM 1507 C C . GLU B 1 21 ? -13.641 15.445 -4.73 1 45.66 21 GLU B C 1
ATOM 1509 O O . GLU B 1 21 ? -12.586 14.812 -4.777 1 45.66 21 GLU B O 1
ATOM 1514 N N . SER B 1 22 ? -14.195 15.898 -5.852 1 45.03 22 SER B N 1
ATOM 1515 C CA . SER B 1 22 ? -13.32 16.594 -6.797 1 45.03 22 SER B CA 1
ATOM 1516 C C . SER B 1 22 ? -12.578 17.75 -6.121 1 45.03 22 SER B C 1
ATOM 1518 O O . SER B 1 22 ? -13.203 18.688 -5.645 1 45.03 22 SER B O 1
ATOM 1520 N N . LEU B 1 23 ? -11.562 17.422 -5.527 1 47.31 23 LEU B N 1
ATOM 1521 C CA . LEU B 1 23 ? -10.766 18.516 -4.988 1 47.31 23 LEU B CA 1
ATOM 1522 C C . LEU B 1 23 ? -10.328 19.469 -6.098 1 47.31 23 LEU B C 1
ATOM 1524 O O . LEU B 1 23 ? -9.445 19.125 -6.895 1 47.31 23 LEU B O 1
ATOM 1528 N N . GLU B 1 24 ? -11.211 20.125 -6.898 1 40.59 24 GLU B N 1
ATOM 1529 C CA . GLU B 1 24 ? -10.867 21.156 -7.875 1 40.59 24 GLU B CA 1
ATOM 1530 C C . GLU B 1 24 ? -10.273 22.375 -7.191 1 40.59 24 GLU B C 1
ATOM 1532 O O . GLU B 1 24 ? -10.711 23.5 -7.441 1 40.59 24 GLU B O 1
ATOM 1537 N N . SER B 1 25 ? -9.867 22.203 -5.949 1 42.81 25 SER B N 1
ATOM 1538 C CA . SER B 1 25 ? -9.641 23.609 -5.602 1 42.81 25 SER B CA 1
ATOM 1539 C C . SER B 1 25 ? -8.305 24.109 -6.137 1 42.81 25 SER B C 1
ATOM 1541 O O . SER B 1 25 ? -7.277 23.453 -5.957 1 42.81 25 SER B O 1
ATOM 1543 N N . GLU B 1 26 ? -8.227 24.984 -7.188 1 42.31 26 GLU B N 1
ATOM 1544 C CA . GLU B 1 26 ? -7.211 25.781 -7.859 1 42.31 26 GLU B CA 1
ATOM 1545 C C . GLU B 1 26 ? -6.41 26.609 -6.863 1 42.31 26 GLU B C 1
ATOM 1547 O O . GLU B 1 26 ? -5.539 27.391 -7.254 1 42.31 26 GLU B O 1
ATOM 1552 N N . GLU B 1 27 ? -6.844 26.703 -5.633 1 48.69 27 GLU B N 1
ATOM 1553 C CA . GLU B 1 27 ? -6.145 27.781 -4.945 1 48.69 27 GLU B CA 1
ATOM 1554 C C . GLU B 1 27 ? -4.734 27.359 -4.547 1 48.69 27 GLU B C 1
ATOM 1556 O O . GLU B 1 27 ? -4.496 26.203 -4.211 1 48.69 27 GLU B O 1
ATOM 1561 N N . ASN B 1 28 ? -3.631 28.156 -4.902 1 52.31 28 ASN B N 1
ATOM 1562 C CA . ASN B 1 28 ? -2.184 28.188 -4.73 1 52.31 28 ASN B CA 1
ATOM 1563 C C . ASN B 1 28 ? -1.789 28 -3.268 1 52.31 28 ASN B C 1
ATOM 1565 O O . ASN B 1 28 ? -0.649 28.266 -2.885 1 52.31 28 ASN B O 1
ATOM 1569 N N . ASP B 1 29 ? -2.811 27.719 -2.268 1 65.81 29 ASP B N 1
ATOM 1570 C CA . ASP B 1 29 ? -2.52 27.625 -0.84 1 65.81 29 ASP B CA 1
ATOM 1571 C C . ASP B 1 29 ? -1.863 26.281 -0.505 1 65.81 29 ASP B C 1
ATOM 1573 O O . ASP B 1 29 ? -2.273 25.234 -1.016 1 65.81 29 ASP B O 1
ATOM 1577 N N . GLN B 1 30 ? -0.664 26.438 -0.003 1 70.94 30 GLN B N 1
ATOM 1578 C CA . GLN B 1 30 ? 0.148 25.297 0.402 1 70.94 30 GLN B CA 1
ATOM 1579 C C . GLN B 1 30 ? -0.714 24.203 1.02 1 70.94 30 GLN B C 1
ATOM 1581 O O . GLN B 1 30 ? -0.468 23.016 0.8 1 70.94 30 GLN B O 1
ATOM 1586 N N . GLU B 1 31 ? -1.688 24.656 1.746 1 72.06 31 GLU B N 1
ATOM 1587 C CA . GLU B 1 31 ? -2.578 23.672 2.354 1 72.06 31 GLU B CA 1
ATOM 1588 C C . GLU B 1 31 ? -3.416 22.953 1.295 1 72.06 31 GLU B C 1
ATOM 1590 O O . GLU B 1 31 ? -3.646 21.75 1.389 1 72.06 31 GLU B O 1
ATOM 1595 N N . VAL B 1 32 ? -3.701 23.719 0.334 1 79.94 32 VAL B N 1
ATOM 1596 C CA . VAL B 1 32 ? -4.461 23.141 -0.765 1 79.94 32 VAL B CA 1
ATOM 1597 C C . VAL B 1 32 ? -3.58 22.156 -1.545 1 79.94 32 VAL B C 1
ATOM 1599 O O . VAL B 1 32 ? -4.039 21.094 -1.964 1 79.94 32 VAL B O 1
ATOM 1602 N N . MET B 1 33 ? -2.359 22.516 -1.516 1 88.94 33 MET B N 1
ATOM 1603 C CA . MET B 1 33 ? -1.43 21.625 -2.213 1 88.94 33 MET B CA 1
ATOM 1604 C C . MET B 1 33 ? -1.241 20.328 -1.445 1 88.94 33 MET B C 1
ATOM 1606 O O . MET B 1 33 ? -1.274 19.234 -2.033 1 88.94 33 MET B O 1
ATOM 1610 N N . LEU B 1 34 ? -1.094 20.438 -0.113 1 93.62 34 LEU B N 1
ATOM 1611 C CA . LEU B 1 34 ? -0.899 19.25 0.707 1 93.62 34 LEU B CA 1
ATOM 1612 C C . LEU B 1 34 ? -2.135 18.359 0.667 1 93.62 34 LEU B C 1
ATOM 1614 O O . LEU B 1 34 ? -2.018 17.125 0.608 1 93.62 34 LEU B O 1
ATOM 1618 N N . GLU B 1 35 ? -3.25 19 0.661 1 93.81 35 GLU B N 1
ATOM 1619 C CA . GLU B 1 35 ? -4.504 18.25 0.55 1 93.81 35 GLU B CA 1
ATOM 1620 C C . GLU B 1 35 ? -4.57 17.484 -0.763 1 93.81 35 GLU B C 1
ATOM 1622 O O . GLU B 1 35 ? -4.969 16.312 -0.782 1 93.81 35 GLU B O 1
ATOM 1627 N N . ARG B 1 36 ? -4.184 18.156 -1.777 1 94.94 36 ARG B N 1
ATOM 1628 C CA . ARG B 1 36 ? -4.203 17.516 -3.092 1 94.94 36 ARG B CA 1
ATOM 1629 C C . ARG B 1 36 ? -3.232 16.344 -3.15 1 94.94 36 ARG B C 1
ATOM 1631 O O . ARG B 1 36 ? -3.564 15.281 -3.68 1 94.94 36 ARG B O 1
ATOM 1638 N N . LEU B 1 37 ? -2.084 16.562 -2.625 1 96.81 37 LEU B N 1
ATOM 1639 C CA . LEU B 1 37 ? -1.084 15.508 -2.609 1 96.81 37 LEU B CA 1
ATOM 1640 C C . LEU B 1 37 ? -1.561 14.32 -1.769 1 96.81 37 LEU B C 1
ATOM 1642 O O . LEU B 1 37 ? -1.388 13.164 -2.162 1 96.81 37 LEU B O 1
ATOM 1646 N N . PHE B 1 38 ? -2.172 14.625 -0.662 1 96.38 38 PHE B N 1
ATOM 1647 C CA . PHE B 1 38 ? -2.695 13.602 0.231 1 96.38 38 PHE B CA 1
ATOM 1648 C C . PHE B 1 38 ? -3.785 12.789 -0.458 1 96.38 38 PHE B C 1
ATOM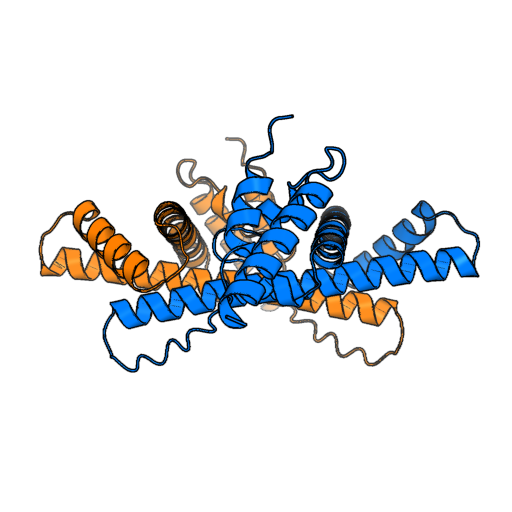 1650 O O . PHE B 1 38 ? -3.76 11.555 -0.433 1 96.38 38 PHE B O 1
ATOM 1657 N N . THR B 1 39 ? -4.668 13.461 -1.074 1 95.06 39 THR B N 1
ATOM 1658 C CA . THR B 1 39 ? -5.766 12.805 -1.776 1 95.06 39 THR B CA 1
ATOM 1659 C C . THR B 1 39 ? -5.242 11.938 -2.918 1 95.06 39 THR B C 1
ATOM 1661 O O . THR B 1 39 ? -5.727 10.828 -3.135 1 95.06 39 THR B O 1
ATOM 1664 N N . LYS B 1 40 ? -4.246 12.453 -3.578 1 96 40 LYS B N 1
ATOM 1665 C CA . LYS B 1 40 ? -3.625 11.68 -4.648 1 96 40 LYS B CA 1
ATOM 1666 C C . LYS B 1 40 ? -2.99 10.406 -4.113 1 96 40 LYS B C 1
ATOM 1668 O O . LYS B 1 40 ? -3.061 9.352 -4.754 1 96 40 LYS B O 1
ATOM 1673 N N . ALA B 1 41 ? -2.379 10.531 -2.971 1 96.69 41 ALA B N 1
ATOM 1674 C CA . ALA B 1 41 ? -1.736 9.375 -2.354 1 96.69 41 ALA B CA 1
ATOM 1675 C C . ALA B 1 41 ? -2.77 8.328 -1.944 1 96.69 41 ALA B C 1
ATOM 1677 O O . ALA B 1 41 ? -2.564 7.129 -2.15 1 96.69 41 ALA B O 1
ATOM 1678 N N . ILE B 1 42 ? -3.861 8.781 -1.416 1 95.44 42 ILE B N 1
ATOM 1679 C CA . ILE B 1 42 ? -4.938 7.871 -1.024 1 95.44 42 ILE B CA 1
ATOM 1680 C C . ILE B 1 42 ? -5.484 7.156 -2.258 1 95.44 42 ILE B C 1
ATOM 1682 O O . ILE B 1 42 ? -5.672 5.938 -2.242 1 95.44 42 ILE B O 1
ATOM 1686 N N . LYS B 1 43 ? -5.703 7.887 -3.27 1 95.19 43 LYS B N 1
ATOM 1687 C CA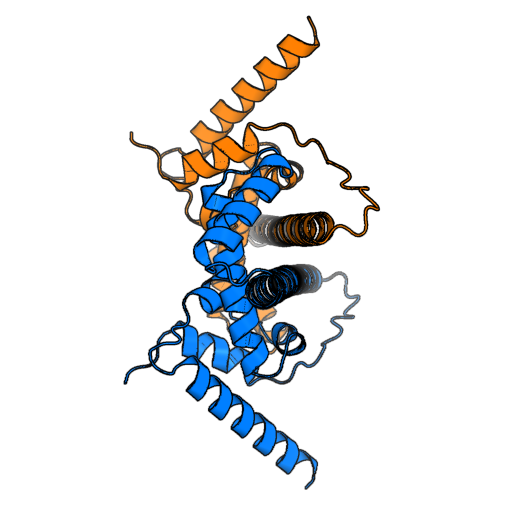 . LYS B 1 43 ? -6.227 7.309 -4.504 1 95.19 43 LYS B CA 1
ATOM 1688 C C . LYS B 1 43 ? -5.246 6.297 -5.094 1 95.19 43 LYS B C 1
ATOM 1690 O O . LYS B 1 43 ? -5.66 5.273 -5.641 1 95.19 43 LYS B O 1
ATOM 1695 N N . ALA B 1 44 ? -4.008 6.629 -5.039 1 96 44 ALA B N 1
ATOM 1696 C CA . ALA B 1 44 ? -2.992 5.699 -5.527 1 96 44 ALA B CA 1
ATOM 1697 C C . ALA B 1 44 ? -2.992 4.41 -4.715 1 96 44 ALA B C 1
ATOM 1699 O O . ALA B 1 44 ? -2.803 3.322 -5.266 1 96 44 ALA B O 1
ATOM 1700 N N . GLU B 1 45 ? -3.162 4.496 -3.396 1 95.12 45 GLU B N 1
ATOM 1701 C CA . GLU B 1 45 ? -3.275 3.309 -2.555 1 95.12 45 GLU B CA 1
ATOM 1702 C C . GLU B 1 45 ? -4.488 2.467 -2.945 1 95.12 45 GLU B C 1
ATOM 1704 O O . GLU B 1 45 ? -4.406 1.239 -3.006 1 95.12 45 GLU B O 1
ATOM 1709 N N . GLN B 1 46 ? -5.547 3.162 -3.156 1 95.31 46 GLN B N 1
ATOM 1710 C CA . GLN B 1 46 ? -6.762 2.473 -3.578 1 95.31 46 GLN B CA 1
ATOM 1711 C C . GLN B 1 46 ? -6.555 1.757 -4.91 1 95.31 46 GLN B C 1
ATOM 1713 O O . GLN B 1 46 ? -6.969 0.608 -5.074 1 95.31 46 GLN B O 1
ATOM 1718 N N . GLU B 1 47 ? -5.906 2.426 -5.758 1 96.5 47 GLU B N 1
ATOM 1719 C CA . GLU B 1 47 ? -5.625 1.823 -7.059 1 96.5 47 GLU B CA 1
ATOM 1720 C C . GLU B 1 47 ? -4.758 0.577 -6.914 1 96.5 47 GLU B C 1
ATOM 1722 O O . GLU B 1 47 ? -4.957 -0.411 -7.625 1 96.5 47 GLU B O 1
ATOM 1727 N N . ALA B 1 48 ? -3.785 0.683 -6.074 1 96.56 48 ALA B N 1
ATOM 1728 C CA . ALA B 1 48 ? -2.947 -0.488 -5.82 1 96.56 48 ALA B CA 1
ATOM 1729 C C . ALA B 1 48 ? -3.783 -1.658 -5.309 1 96.56 48 ALA B C 1
ATOM 1731 O O . ALA B 1 48 ? -3.613 -2.793 -5.762 1 96.56 48 ALA B O 1
ATOM 1732 N N . ILE B 1 49 ? -4.676 -1.379 -4.445 1 96.44 49 ILE B N 1
ATOM 1733 C CA . ILE B 1 49 ? -5.535 -2.418 -3.889 1 96.44 49 ILE B CA 1
ATOM 1734 C C . ILE B 1 49 ? -6.418 -2.998 -4.992 1 96.44 49 ILE B C 1
ATOM 1736 O O . ILE B 1 49 ? -6.641 -4.211 -5.043 1 96.44 49 ILE B O 1
ATOM 1740 N N . LYS B 1 50 ? -6.906 -2.152 -5.836 1 97.12 50 LYS B N 1
ATOM 1741 C CA . LYS B 1 50 ? -7.723 -2.613 -6.953 1 97.12 50 LYS B CA 1
ATOM 1742 C C . LYS B 1 50 ? -6.926 -3.529 -7.875 1 97.12 50 LYS B C 1
ATOM 1744 O O . LYS B 1 50 ? -7.453 -4.52 -8.391 1 97.12 50 LYS B O 1
ATOM 1749 N N . CYS B 1 51 ? -5.719 -3.178 -8.109 1 97.38 51 CYS B N 1
ATOM 1750 C CA . CYS B 1 51 ? -4.859 -4.023 -8.93 1 97.38 51 CYS B CA 1
ATOM 1751 C C . CYS B 1 51 ? -4.648 -5.383 -8.273 1 97.38 51 CYS B C 1
ATOM 1753 O O . CYS B 1 51 ? -4.719 -6.414 -8.945 1 97.38 51 CYS B O 1
ATOM 1755 N N . TRP B 1 52 ? -4.504 -5.395 -7.023 1 97 52 TRP B N 1
ATOM 1756 C CA . TRP B 1 52 ? -4.332 -6.66 -6.316 1 97 52 TRP B CA 1
ATOM 1757 C C . TRP B 1 52 ? -5.637 -7.449 -6.289 1 97 52 TRP B C 1
ATOM 1759 O O . TRP B 1 52 ? -5.621 -8.68 -6.336 1 97 52 TRP B O 1
ATOM 1769 N N . TYR B 1 53 ? -6.73 -6.723 -6.223 1 97.31 53 TYR B N 1
ATOM 1770 C CA . TYR B 1 53 ? -8.031 -7.371 -6.379 1 97.31 53 TYR B CA 1
ATOM 1771 C C . TYR B 1 53 ? -8.102 -8.148 -7.688 1 97.31 53 TYR B C 1
ATOM 1773 O O . TYR B 1 53 ? -8.547 -9.297 -7.711 1 97.31 53 TYR B O 1
ATOM 1781 N N . ASN B 1 54 ? -7.656 -7.527 -8.711 1 97.44 54 ASN B N 1
ATOM 1782 C CA . ASN B 1 54 ? -7.672 -8.164 -10.031 1 97.44 54 ASN B CA 1
ATOM 1783 C C . ASN B 1 54 ? -6.754 -9.375 -10.078 1 97.44 54 ASN B C 1
ATOM 1785 O O . ASN B 1 54 ? -7.082 -10.383 -10.711 1 97.44 54 ASN B O 1
ATOM 1789 N N . VAL B 1 55 ? -5.613 -9.297 -9.438 1 97.06 55 VAL B N 1
ATOM 1790 C CA . VAL B 1 55 ? -4.707 -10.438 -9.352 1 97.06 55 VAL B CA 1
ATOM 1791 C C . VAL B 1 55 ? -5.391 -11.586 -8.617 1 97.06 55 VAL B C 1
ATOM 1793 O O . VAL B 1 55 ? -5.402 -12.719 -9.102 1 97.06 55 VAL B O 1
ATOM 1796 N N . GLY B 1 56 ? -5.953 -11.266 -7.465 1 97.31 56 GLY B N 1
ATOM 1797 C CA . GLY B 1 56 ? -6.652 -12.289 -6.695 1 97.31 56 GLY B CA 1
ATOM 1798 C C . GLY B 1 56 ? -7.758 -12.969 -7.477 1 97.31 56 GLY B C 1
ATOM 1799 O O . GLY B 1 56 ? -7.898 -14.195 -7.422 1 97.31 56 GLY B O 1
ATOM 1800 N N . LYS B 1 57 ? -8.469 -12.227 -8.164 1 97 57 LYS B N 1
ATOM 1801 C CA . LYS B 1 57 ? -9.539 -12.75 -9 1 97 57 LYS B CA 1
ATOM 1802 C C . LYS B 1 57 ? -8.992 -13.695 -10.07 1 97 57 LYS B C 1
ATOM 1804 O O . LYS B 1 57 ? -9.523 -14.789 -10.273 1 97 57 LYS B O 1
ATOM 1809 N N . ALA B 1 58 ? -8 -13.25 -10.734 1 96.69 58 ALA B N 1
ATOM 1810 C CA . ALA B 1 58 ? -7.391 -14.039 -11.797 1 96.69 58 ALA B CA 1
ATOM 1811 C C . ALA B 1 58 ? -6.848 -15.359 -11.258 1 96.69 58 ALA B C 1
ATOM 1813 O O . ALA B 1 58 ? -6.996 -16.406 -11.898 1 96.69 58 ALA B O 1
ATOM 1814 N N . VAL B 1 59 ? -6.227 -15.344 -10.125 1 96.81 59 VAL B N 1
ATOM 1815 C CA . VAL B 1 59 ? -5.66 -16.547 -9.5 1 96.81 59 VAL B CA 1
ATOM 1816 C C . VAL B 1 59 ? -6.777 -17.531 -9.18 1 96.81 59 VAL B C 1
ATOM 1818 O O . VAL B 1 59 ? -6.684 -18.719 -9.508 1 96.81 59 VAL B O 1
ATOM 1821 N N . ARG B 1 60 ? -7.75 -17.031 -8.516 1 95.94 60 ARG B N 1
ATOM 1822 C CA . ARG B 1 60 ? -8.867 -17.891 -8.141 1 95.94 60 ARG B CA 1
ATOM 1823 C C . ARG B 1 60 ? -9.523 -18.5 -9.367 1 95.94 60 ARG B C 1
ATOM 1825 O O . ARG B 1 60 ? -9.859 -19.688 -9.367 1 95.94 60 ARG B O 1
ATOM 1832 N N . ASN B 1 61 ? -9.766 -17.703 -10.344 1 94.25 61 ASN B N 1
ATOM 1833 C CA . ASN B 1 61 ? -10.344 -18.203 -11.586 1 94.25 61 ASN B CA 1
ATOM 1834 C C . ASN B 1 61 ? -9.469 -19.281 -12.211 1 94.25 61 ASN B C 1
ATOM 1836 O O . ASN B 1 61 ? -9.969 -20.312 -12.656 1 94.25 61 ASN B O 1
ATOM 1840 N N . LYS B 1 62 ? -8.156 -19.031 -12.203 1 93.75 62 LYS B N 1
ATOM 1841 C CA . LYS B 1 62 ? -7.227 -20 -12.766 1 93.75 62 LYS B CA 1
ATOM 1842 C C . LYS B 1 62 ? -7.258 -21.312 -11.992 1 93.75 62 LYS B C 1
ATOM 1844 O O . LYS B 1 62 ? -7.289 -22.391 -12.586 1 93.75 62 LYS B O 1
ATOM 1849 N N . VAL B 1 63 ? -7.176 -21.234 -10.742 1 94.94 63 VAL B N 1
ATOM 1850 C CA . VAL B 1 63 ? -7.176 -22.422 -9.883 1 94.94 63 VAL B CA 1
ATOM 1851 C C . VAL B 1 63 ? -8.461 -23.219 -10.094 1 94.94 63 VAL B C 1
ATOM 1853 O O . VAL B 1 63 ? -8.43 -24.438 -10.25 1 94.94 63 VAL B O 1
ATOM 1856 N N . GLU B 1 64 ? -9.547 -22.547 -10.109 1 93.44 64 GLU B N 1
ATOM 1857 C CA . GLU B 1 64 ? -10.836 -23.219 -10.305 1 93.44 64 GLU B CA 1
ATOM 1858 C C . GLU B 1 64 ? -10.922 -23.859 -11.68 1 93.44 64 GLU B C 1
ATOM 1860 O O . GLU B 1 64 ? -11.391 -25 -11.812 1 93.44 64 GLU B O 1
ATOM 1865 N N . GLU B 1 65 ? -10.562 -23.172 -12.641 1 91.75 65 GLU B N 1
ATOM 1866 C CA . GLU B 1 65 ? -10.594 -23.688 -14.008 1 91.75 65 GLU B CA 1
ATOM 1867 C C . GLU B 1 65 ? -9.734 -24.938 -14.141 1 91.75 65 GLU B C 1
ATOM 1869 O O . GLU B 1 65 ? -10.172 -25.938 -14.734 1 91.75 65 GLU B O 1
ATOM 1874 N N . GLU B 1 66 ? -8.539 -24.875 -13.688 1 91.56 66 GLU B N 1
ATOM 1875 C CA . GLU B 1 66 ? -7.609 -26 -13.805 1 91.56 66 GLU B CA 1
ATOM 1876 C C . GLU B 1 66 ? -8.062 -27.188 -12.953 1 91.56 66 GLU B C 1
ATOM 1878 O O . GLU B 1 66 ? -7.867 -28.344 -13.336 1 91.56 66 GLU B O 1
ATOM 1883 N N . ARG B 1 67 ? -8.562 -26.875 -11.828 1 93 67 ARG B N 1
ATOM 1884 C CA . ARG B 1 67 ? -9.102 -27.938 -10.992 1 93 67 ARG B CA 1
ATOM 1885 C C . ARG B 1 67 ? -10.219 -28.688 -11.711 1 93 67 ARG B C 1
ATOM 1887 O O . ARG B 1 67 ? -10.305 -29.906 -11.641 1 93 67 ARG B O 1
ATOM 1894 N N . ASN B 1 68 ? -11.023 -28.016 -12.328 1 88.88 68 ASN B N 1
ATOM 1895 C CA . ASN B 1 68 ? -12.164 -28.594 -13.031 1 88.88 68 ASN B CA 1
ATOM 1896 C C . ASN B 1 68 ? -11.727 -29.328 -14.289 1 88.88 68 ASN B C 1
ATOM 1898 O O . ASN B 1 68 ? -12.289 -30.375 -14.625 1 88.88 68 ASN B O 1
ATOM 1902 N N . LYS B 1 69 ? -10.742 -28.844 -14.883 1 88.94 69 LYS B N 1
ATOM 1903 C CA . LYS B 1 69 ? -10.289 -29.422 -16.141 1 88.94 69 LYS B CA 1
ATOM 1904 C C . LYS B 1 69 ? -9.391 -30.625 -15.906 1 88.94 69 LYS B C 1
ATOM 1906 O O . LYS B 1 69 ? -9.484 -31.625 -16.625 1 88.94 69 LYS B O 1
ATOM 1911 N N . LEU B 1 70 ? -8.445 -30.594 -15.016 1 86.31 70 LEU B N 1
ATOM 1912 C CA . LEU B 1 70 ? -7.363 -31.562 -14.906 1 86.31 70 LEU B CA 1
ATOM 1913 C C . LEU B 1 70 ? -7.578 -32.469 -13.703 1 86.31 70 LEU B C 1
ATOM 1915 O O . LEU B 1 70 ? -6.898 -33.5 -13.57 1 86.31 70 LEU B O 1
ATOM 1919 N N . GLU B 1 71 ? -8.602 -32.281 -12.82 1 85.69 71 GLU B N 1
ATOM 1920 C CA . GLU B 1 71 ? -8.828 -33.031 -11.594 1 85.69 71 GLU B CA 1
ATOM 1921 C C . GLU B 1 71 ? -7.559 -33.125 -10.758 1 85.69 71 GLU B C 1
ATOM 1923 O O . GLU B 1 71 ? -7.18 -34.219 -10.32 1 85.69 71 GLU B O 1
ATOM 1928 N N . ILE B 1 72 ? -6.77 -32.188 -10.789 1 88.81 72 ILE B N 1
ATOM 1929 C CA . ILE B 1 72 ? -5.543 -32.125 -10 1 88.81 72 ILE B CA 1
ATOM 1930 C C . ILE B 1 72 ? -5.793 -31.312 -8.734 1 88.81 72 ILE B C 1
ATOM 1932 O O . ILE B 1 72 ? -6.711 -30.5 -8.68 1 88.81 72 ILE B O 1
ATOM 1936 N N . LYS B 1 73 ? -4.992 -31.641 -7.82 1 93.25 73 LYS B N 1
ATOM 1937 C CA . LYS B 1 73 ? -5.121 -30.969 -6.531 1 93.25 73 LYS B CA 1
ATOM 1938 C C . LYS B 1 73 ? -4.707 -29.5 -6.633 1 93.25 73 LYS B C 1
ATOM 1940 O O . LYS B 1 73 ? -3.76 -29.172 -7.348 1 93.25 73 LYS B O 1
ATOM 1945 N N . GLU B 1 74 ? -5.34 -28.625 -5.875 1 94.44 74 GLU B N 1
ATOM 1946 C CA . GLU B 1 74 ? -5.078 -27.188 -5.871 1 94.44 74 GLU B CA 1
ATOM 1947 C C . GLU B 1 74 ? -3.611 -26.891 -5.57 1 94.44 74 GLU B C 1
ATOM 1949 O O . GLU B 1 74 ? -3.012 -26 -6.188 1 94.44 74 GLU B O 1
ATOM 1954 N N . LYS B 1 75 ? -3.059 -27.609 -4.668 1 94.5 75 LYS B N 1
ATOM 1955 C CA . LYS B 1 75 ? -1.671 -27.391 -4.27 1 94.5 75 LYS B CA 1
ATOM 1956 C C . LYS B 1 75 ? -0.73 -27.531 -5.465 1 94.5 75 LYS B C 1
ATOM 1958 O O . LYS B 1 75 ? 0.225 -26.766 -5.598 1 94.5 75 LYS B O 1
ATOM 1963 N N . SER B 1 76 ? -0.967 -28.5 -6.234 1 94.94 76 SER B N 1
ATOM 1964 C CA . SER B 1 76 ? -0.134 -28.734 -7.406 1 94.94 76 SER B CA 1
ATOM 1965 C C . SER B 1 76 ? -0.29 -27.609 -8.43 1 94.94 76 SER B C 1
ATOM 1967 O O . SER B 1 76 ? 0.686 -27.203 -9.062 1 94.94 76 SER B O 1
ATOM 1969 N N . ILE B 1 77 ? -1.457 -27.156 -8.641 1 94.62 77 ILE B N 1
ATOM 1970 C CA . ILE B 1 77 ? -1.739 -26.047 -9.555 1 94.62 77 ILE B CA 1
ATOM 1971 C C . ILE B 1 77 ? -0.99 -24.797 -9.094 1 94.62 77 ILE B C 1
ATOM 1973 O O . ILE B 1 77 ? -0.323 -24.141 -9.898 1 94.62 77 ILE B O 1
ATOM 1977 N N . ARG B 1 78 ? -1.048 -24.516 -7.852 1 95.44 78 ARG B N 1
ATOM 1978 C CA . ARG B 1 78 ? -0.405 -23.328 -7.277 1 95.44 78 ARG B CA 1
ATOM 1979 C C . ARG B 1 78 ? 1.111 -23.422 -7.418 1 95.44 78 ARG B C 1
ATOM 1981 O O . ARG B 1 78 ? 1.764 -22.422 -7.738 1 95.44 78 ARG B O 1
ATOM 1988 N N . THR B 1 79 ? 1.583 -24.547 -7.152 1 95.62 79 THR B N 1
ATOM 1989 C CA . THR B 1 79 ? 3.025 -24.734 -7.277 1 95.62 79 THR B CA 1
ATOM 1990 C C . THR B 1 79 ? 3.486 -24.438 -8.703 1 95.62 79 THR B C 1
ATOM 1992 O O . THR B 1 79 ? 4.5 -23.766 -8.898 1 95.62 79 THR B O 1
ATOM 1995 N N . LYS B 1 80 ? 2.777 -24.953 -9.609 1 93.69 80 LYS B N 1
ATOM 1996 C CA . LYS B 1 80 ? 3.1 -24.672 -11.008 1 93.69 80 LYS B CA 1
ATOM 1997 C C . LYS B 1 80 ? 3.012 -23.188 -11.312 1 93.69 80 LYS B C 1
ATOM 1999 O O . LYS B 1 80 ? 3.871 -22.641 -12 1 93.69 80 LYS B O 1
ATOM 2004 N N . MET B 1 81 ? 1.957 -22.594 -10.867 1 94.25 81 MET B N 1
ATOM 2005 C CA . MET B 1 81 ? 1.74 -21.156 -11.062 1 94.25 81 MET B CA 1
ATOM 2006 C C . MET B 1 81 ? 2.893 -20.359 -10.477 1 94.25 81 MET B C 1
ATOM 2008 O O . MET B 1 81 ? 3.424 -19.453 -11.133 1 94.25 81 MET B O 1
ATOM 2012 N N . TYR B 1 82 ? 3.293 -20.688 -9.258 1 95.56 82 TYR B N 1
ATOM 2013 C CA . TYR B 1 82 ? 4.395 -19.984 -8.617 1 95.56 82 TYR B CA 1
ATOM 2014 C C . TYR B 1 82 ? 5.691 -20.156 -9.398 1 95.56 82 TYR B C 1
ATOM 2016 O O . TYR B 1 82 ? 6.461 -19.203 -9.562 1 95.56 82 TYR B O 1
ATOM 2024 N N . ASN B 1 83 ? 5.906 -21.328 -9.859 1 94.25 83 ASN B N 1
ATOM 2025 C CA . ASN B 1 83 ? 7.109 -21.609 -10.641 1 94.25 83 ASN B CA 1
ATOM 2026 C C . ASN B 1 83 ? 7.152 -20.781 -11.922 1 94.25 83 ASN B C 1
ATOM 2028 O O . ASN B 1 83 ? 8.188 -20.188 -12.242 1 94.25 83 ASN B O 1
ATOM 2032 N N . GLU B 1 84 ? 6.074 -20.75 -12.586 1 93.5 84 GLU B N 1
ATOM 2033 C CA . GLU B 1 84 ? 5.992 -20 -13.836 1 93.5 84 GLU B CA 1
ATOM 2034 C C . GLU B 1 84 ? 6.191 -18.5 -13.594 1 93.5 84 GLU B C 1
ATOM 2036 O O . GLU B 1 84 ? 6.934 -17.844 -14.32 1 93.5 84 GLU B O 1
ATOM 2041 N N . LEU B 1 85 ? 5.547 -18 -12.594 1 94.25 85 LEU B N 1
ATOM 2042 C CA . LEU B 1 85 ? 5.668 -16.578 -12.281 1 94.25 85 LEU B CA 1
ATOM 2043 C C . LEU B 1 85 ? 7.09 -16.234 -11.859 1 94.25 85 LEU B C 1
ATOM 2045 O O . LEU B 1 85 ? 7.613 -15.18 -12.234 1 94.25 85 LEU B O 1
ATOM 2049 N N . THR B 1 86 ? 7.672 -17.078 -11.055 1 93.19 86 THR B N 1
ATOM 2050 C CA . THR B 1 86 ? 9.039 -16.859 -10.602 1 93.19 86 THR B CA 1
ATOM 2051 C C . THR B 1 86 ? 10 -16.797 -11.789 1 93.19 86 THR B C 1
ATOM 2053 O O . THR B 1 86 ? 10.938 -16 -11.797 1 93.19 86 THR B O 1
ATOM 2056 N N . LYS B 1 87 ? 9.789 -17.547 -12.773 1 91.88 87 LYS B N 1
ATOM 2057 C CA . LYS B 1 87 ? 10.609 -17.578 -13.977 1 91.88 87 LYS B CA 1
ATOM 2058 C C . LYS B 1 87 ? 10.438 -16.297 -14.781 1 91.88 87 LYS B C 1
ATOM 2060 O O . LYS B 1 87 ? 11.398 -15.773 -15.352 1 91.88 87 LYS B O 1
ATOM 2065 N N . ARG B 1 88 ? 9.281 -15.805 -14.789 1 90.25 88 ARG B N 1
ATOM 2066 C CA . ARG B 1 88 ? 8.953 -14.688 -15.672 1 90.25 88 ARG B CA 1
ATOM 2067 C C . ARG B 1 88 ? 9.234 -13.352 -14.984 1 90.25 88 ARG B C 1
ATOM 2069 O O . ARG B 1 88 ? 9.555 -12.367 -15.648 1 90.25 88 ARG B O 1
ATOM 2076 N N . LEU B 1 89 ? 9.023 -13.383 -13.719 1 90.94 89 LEU B N 1
ATOM 2077 C CA . LEU B 1 89 ? 9.203 -12.156 -12.961 1 90.94 89 LEU B CA 1
ATOM 2078 C C . LEU B 1 89 ? 10.617 -12.062 -12.398 1 90.94 89 LEU B C 1
ATOM 2080 O O . LEU B 1 89 ? 10.844 -12.336 -11.219 1 90.94 89 LEU B O 1
ATOM 2084 N N . LYS B 1 90 ? 11.414 -11.578 -13.211 1 84.75 90 LYS B N 1
ATOM 2085 C CA . LYS B 1 90 ? 12.82 -11.492 -12.828 1 84.75 90 LYS B CA 1
ATOM 2086 C C . LYS B 1 90 ? 13.016 -10.539 -11.648 1 84.75 90 LYS B C 1
ATOM 2088 O O . LYS B 1 90 ? 12.391 -9.477 -11.594 1 84.75 90 LYS B O 1
ATOM 2093 N N . GLY B 1 91 ? 13.852 -11.008 -10.695 1 83.12 91 GLY B N 1
ATOM 2094 C CA . GLY B 1 91 ? 14.172 -10.164 -9.562 1 83.12 91 GLY B CA 1
ATOM 2095 C C . GLY B 1 91 ? 13.258 -10.383 -8.375 1 83.12 91 GLY B C 1
ATOM 2096 O O . GLY B 1 91 ? 13.531 -9.891 -7.273 1 83.12 91 GLY B O 1
ATOM 2097 N N . PHE B 1 92 ? 12.211 -11.109 -8.594 1 90.38 92 PHE B N 1
ATOM 2098 C CA . PHE B 1 92 ? 11.312 -11.414 -7.492 1 90.38 92 PHE B CA 1
ATOM 2099 C C . PHE B 1 92 ? 11.719 -12.711 -6.801 1 90.38 92 PHE B C 1
ATOM 2101 O O . PHE B 1 92 ? 12.117 -13.672 -7.465 1 90.38 92 PHE B O 1
ATOM 2108 N N . ILE B 1 93 ? 11.523 -12.664 -5.547 1 89.69 93 ILE B N 1
ATOM 2109 C CA . ILE B 1 93 ? 11.727 -13.859 -4.746 1 89.69 93 ILE B CA 1
ATOM 2110 C C . ILE B 1 93 ? 10.453 -14.695 -4.727 1 89.69 93 ILE B C 1
ATOM 2112 O O . ILE B 1 93 ? 9.352 -14.164 -4.543 1 89.69 93 ILE B O 1
ATOM 2116 N N . ARG B 1 94 ? 10.602 -15.945 -4.879 1 92.94 94 ARG B N 1
ATOM 2117 C CA . ARG B 1 94 ? 9.461 -16.859 -4.965 1 92.94 94 ARG B CA 1
ATOM 2118 C C . ARG B 1 94 ? 8.547 -16.703 -3.752 1 92.94 94 ARG B C 1
ATOM 2120 O O . ARG B 1 94 ? 7.324 -16.609 -3.895 1 92.94 94 ARG B O 1
ATOM 2127 N N . LYS B 1 95 ? 9.164 -16.641 -2.52 1 93.44 95 LYS B N 1
ATOM 2128 C CA . LYS B 1 95 ? 8.383 -16.547 -1.289 1 93.44 95 LYS B CA 1
ATOM 2129 C C . LYS B 1 95 ? 7.555 -15.258 -1.276 1 93.44 95 LYS B C 1
ATOM 2131 O O . LYS B 1 95 ? 6.445 -15.234 -0.74 1 93.44 95 LYS B O 1
ATOM 2136 N N . VAL B 1 96 ? 8.086 -14.25 -1.858 1 92 96 VAL B N 1
ATOM 2137 C CA . VAL B 1 96 ? 7.387 -12.969 -1.91 1 92 96 VAL B CA 1
ATOM 2138 C C . VAL B 1 96 ? 6.227 -13.055 -2.898 1 92 96 VAL B C 1
ATOM 2140 O O . VAL B 1 96 ? 5.125 -12.586 -2.611 1 92 96 VAL B O 1
ATOM 2143 N N . ILE B 1 97 ? 6.43 -13.672 -4.031 1 95.06 97 ILE B N 1
ATOM 2144 C CA . ILE B 1 97 ? 5.375 -13.883 -5.016 1 95.06 97 ILE B CA 1
ATOM 2145 C C . ILE B 1 97 ? 4.215 -14.641 -4.371 1 95.06 97 ILE B C 1
ATOM 2147 O O . ILE B 1 97 ? 3.057 -14.227 -4.48 1 95.06 97 ILE B O 1
ATOM 2151 N N . GLN B 1 98 ? 4.559 -15.703 -3.691 1 96.44 98 GLN B N 1
ATOM 2152 C CA . GLN B 1 98 ? 3.553 -16.516 -3.018 1 96.44 98 GLN B CA 1
ATOM 2153 C C . GLN B 1 98 ? 2.766 -15.688 -2.002 1 96.44 98 GLN B C 1
ATOM 2155 O O . GLN B 1 98 ? 1.533 -15.727 -1.984 1 96.44 98 GLN B O 1
ATOM 2160 N N . SER B 1 99 ? 3.492 -14.984 -1.231 1 94.19 99 SER B N 1
ATOM 2161 C CA . SER B 1 99 ? 2.863 -14.172 -0.197 1 94.19 99 SER B CA 1
ATOM 2162 C C . SER B 1 99 ? 1.943 -13.117 -0.806 1 94.19 99 SER B C 1
ATOM 2164 O O . SER B 1 99 ? 0.824 -12.914 -0.331 1 94.19 99 SER B O 1
ATOM 2166 N N . LYS B 1 100 ? 2.404 -12.445 -1.808 1 94.5 100 LYS B N 1
ATOM 2167 C CA . LYS B 1 100 ? 1.617 -11.406 -2.461 1 94.5 100 LYS B CA 1
ATOM 2168 C C . LYS B 1 100 ? 0.358 -11.984 -3.098 1 94.5 100 LYS B C 1
ATOM 2170 O O . LYS B 1 100 ? -0.706 -11.367 -3.061 1 94.5 100 LYS B O 1
ATOM 2175 N N . ILE B 1 101 ? 0.466 -13.133 -3.689 1 96.25 101 ILE B N 1
ATOM 2176 C CA . ILE B 1 101 ? -0.678 -13.797 -4.309 1 96.25 101 ILE B CA 1
ATOM 2177 C C . ILE B 1 101 ? -1.697 -14.18 -3.236 1 96.25 101 ILE B C 1
ATOM 2179 O O . ILE B 1 101 ? -2.895 -13.93 -3.396 1 96.25 101 ILE B O 1
ATOM 2183 N N . GLU B 1 102 ? -1.271 -14.75 -2.158 1 94.5 102 GLU B N 1
ATOM 2184 C CA . GLU B 1 102 ? -2.164 -15.125 -1.066 1 94.5 102 GLU B CA 1
ATOM 2185 C C . GLU B 1 102 ? -2.889 -13.914 -0.497 1 94.5 102 GLU B C 1
ATOM 2187 O O . GLU B 1 102 ? -4.09 -13.969 -0.23 1 94.5 102 GLU B O 1
ATOM 2192 N N . ARG B 1 103 ? -2.121 -12.922 -0.315 1 93.44 103 ARG B N 1
ATOM 2193 C CA . ARG B 1 103 ? -2.707 -11.68 0.177 1 93.44 103 ARG B CA 1
ATOM 2194 C C . ARG B 1 103 ? -3.74 -11.133 -0.806 1 93.44 103 ARG B C 1
ATOM 2196 O O . ARG B 1 103 ? -4.797 -10.648 -0.398 1 93.44 103 ARG B O 1
ATOM 2203 N N . SER B 1 104 ? -3.408 -11.188 -2.045 1 96.44 104 SER B N 1
ATOM 2204 C CA . SER B 1 104 ? -4.324 -10.703 -3.072 1 96.44 104 SER B CA 1
ATOM 2205 C C . SER B 1 104 ? -5.629 -11.484 -3.062 1 96.44 104 SER B C 1
ATOM 2207 O O . SER B 1 104 ? -6.703 -10.922 -3.287 1 96.44 104 SER B O 1
ATOM 2209 N N . GLU B 1 105 ? -5.578 -12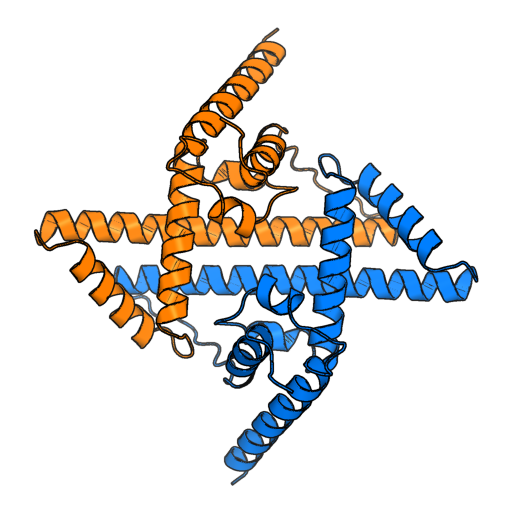.742 -2.852 1 95 105 GLU B N 1
ATOM 2210 C CA . GLU B 1 105 ? -6.781 -13.562 -2.781 1 95 105 GLU B CA 1
ATOM 2211 C C . GLU B 1 105 ? -7.656 -13.156 -1.598 1 95 105 GLU B C 1
ATOM 2213 O O . GLU B 1 105 ? -8.883 -13.188 -1.688 1 95 105 GLU B O 1
ATOM 2218 N N . ARG B 1 106 ? -7.035 -12.82 -0.507 1 91.56 106 ARG B N 1
ATOM 2219 C CA . ARG B 1 106 ? -7.785 -12.336 0.646 1 91.56 106 ARG B CA 1
ATOM 2220 C C . ARG B 1 106 ? -8.508 -11.031 0.319 1 91.56 106 ARG B C 1
ATOM 2222 O O . ARG B 1 106 ? -9.664 -10.844 0.705 1 91.56 106 ARG B O 1
ATOM 2229 N N . VAL B 1 107 ? -7.816 -10.172 -0.386 1 93.88 107 VAL B N 1
ATOM 2230 C CA . VAL B 1 107 ? -8.406 -8.906 -0.816 1 93.88 107 VAL B CA 1
ATOM 2231 C C . VAL B 1 107 ? -9.609 -9.18 -1.71 1 93.88 107 VAL B C 1
ATOM 2233 O O . VAL B 1 107 ? -10.68 -8.602 -1.505 1 93.88 107 VAL B O 1
ATOM 2236 N N . TYR B 1 108 ? -9.406 -10.078 -2.656 1 95.25 108 TYR B N 1
ATOM 2237 C CA . TYR B 1 108 ? -10.484 -10.406 -3.584 1 95.25 108 TYR B CA 1
ATOM 2238 C C . TYR B 1 108 ? -11.688 -10.977 -2.842 1 95.25 108 TYR B C 1
ATOM 2240 O O . TYR B 1 108 ? -12.82 -10.539 -3.053 1 95.25 108 TYR B O 1
ATOM 2248 N N . LYS B 1 109 ? -11.445 -11.891 -2.041 1 91.5 109 LYS B N 1
ATOM 2249 C CA . LYS B 1 109 ? -12.523 -12.547 -1.314 1 91.5 109 LYS B CA 1
ATOM 2250 C C . LYS B 1 109 ? -13.328 -11.539 -0.489 1 91.5 109 LYS B C 1
ATOM 2252 O O . LYS B 1 109 ? -14.555 -11.539 -0.526 1 91.5 109 LYS B O 1
ATOM 2257 N N . LEU B 1 110 ? -12.625 -10.758 0.24 1 90.38 110 LEU B N 1
ATOM 2258 C CA . LEU B 1 110 ? -13.281 -9.773 1.095 1 90.38 110 LEU B CA 1
ATOM 2259 C C . LEU B 1 110 ? -14.18 -8.852 0.276 1 90.38 110 LEU B C 1
ATOM 2261 O O . LEU B 1 110 ? -15.375 -8.727 0.566 1 90.38 110 LEU B O 1
ATOM 2265 N N . PHE B 1 111 ? -13.703 -8.234 -0.712 1 92.5 111 PHE B N 1
ATOM 2266 C CA . PHE B 1 111 ? -14.438 -7.188 -1.421 1 92.5 111 PHE B CA 1
ATOM 2267 C C . PHE B 1 111 ? -15.5 -7.793 -2.334 1 92.5 111 PHE B C 1
ATOM 2269 O O . PHE B 1 111 ? -16.531 -7.168 -2.6 1 92.5 111 PHE B O 1
ATOM 2276 N N . LYS B 1 112 ? -15.164 -8.977 -2.781 1 91.12 112 LYS B N 1
ATOM 2277 C CA . LYS B 1 112 ? -16.219 -9.688 -3.498 1 91.12 112 LYS B CA 1
ATOM 2278 C C . LYS B 1 112 ? -17.453 -9.867 -2.623 1 91.12 112 LYS B C 1
ATOM 2280 O O . LYS B 1 112 ? -18.578 -9.703 -3.094 1 91.12 112 LYS B O 1
ATOM 2285 N N . GLU B 1 113 ? -17.266 -10.156 -1.41 1 84.56 113 GLU B N 1
ATOM 2286 C CA . GLU B 1 113 ? -18.344 -10.445 -0.468 1 84.56 113 GLU B CA 1
ATOM 2287 C C . GLU B 1 113 ? -19.031 -9.164 -0.021 1 84.56 113 GLU B C 1
ATOM 2289 O O . GLU B 1 113 ? -20.234 -9.172 0.242 1 84.56 113 GLU B O 1
ATOM 2294 N N . ILE B 1 114 ? -18.359 -8.102 0.045 1 83.31 114 ILE B N 1
ATOM 2295 C CA . ILE B 1 114 ? -18.938 -6.926 0.665 1 83.31 114 ILE B CA 1
ATOM 2296 C C . ILE B 1 114 ? -19.5 -5.996 -0.416 1 83.31 114 ILE B C 1
ATOM 2298 O O . ILE B 1 114 ? -19.906 -4.871 -0.126 1 83.31 114 ILE B O 1
ATOM 2302 N N . GLY B 1 115 ? -19.484 -6.312 -1.697 1 82.19 115 GLY B N 1
ATOM 2303 C CA . GLY B 1 115 ? -20.141 -5.461 -2.674 1 82.19 115 GLY B CA 1
ATOM 2304 C C . GLY B 1 115 ? -19.281 -5.168 -3.889 1 82.19 115 GLY B C 1
ATOM 2305 O O . GLY B 1 115 ? -19.641 -4.324 -4.715 1 82.19 115 GLY B O 1
ATOM 2306 N N . GLY B 1 116 ? -18.125 -5.695 -3.859 1 87.62 116 GLY B N 1
ATOM 2307 C CA . GLY B 1 116 ? -17.359 -5.648 -5.094 1 87.62 116 GLY B CA 1
ATOM 2308 C C . GLY B 1 116 ? -16.188 -4.684 -5.035 1 87.62 116 GLY B C 1
ATOM 2309 O O . GLY B 1 116 ? -15.961 -4.043 -4.008 1 87.62 116 GLY B O 1
ATOM 2310 N N . ARG B 1 117 ? -15.5 -4.562 -6.152 1 92.25 117 ARG B N 1
ATOM 2311 C CA . ARG B 1 117 ? -14.266 -3.807 -6.336 1 92.25 117 ARG B CA 1
ATOM 2312 C C . ARG B 1 117 ? -14.484 -2.32 -6.07 1 92.25 117 ARG B C 1
ATOM 2314 O O . ARG B 1 117 ? -13.594 -1.632 -5.578 1 92.25 117 ARG B O 1
ATOM 2321 N N . SER B 1 118 ? -15.664 -1.812 -6.348 1 89.06 118 SER B N 1
ATOM 2322 C CA . SER B 1 118 ? -15.953 -0.387 -6.234 1 89.06 118 SER B CA 1
ATOM 2323 C C . SER B 1 118 ? -15.914 0.071 -4.781 1 89.06 118 SER B C 1
ATOM 2325 O O . SER B 1 118 ? -15.688 1.25 -4.5 1 89.06 118 SER B O 1
ATOM 2327 N N . LYS B 1 119 ? -16.094 -0.817 -3.82 1 88.19 119 LYS B N 1
ATOM 2328 C CA . LYS B 1 119 ? -16.094 -0.484 -2.398 1 88.19 119 LYS B CA 1
ATOM 2329 C C . LYS B 1 119 ? -14.695 -0.056 -1.948 1 88.19 119 LYS B C 1
ATOM 2331 O O . LYS B 1 119 ? -14.547 0.596 -0.913 1 88.19 119 LYS B O 1
ATOM 2336 N N . ILE B 1 120 ? -13.695 -0.399 -2.738 1 92.56 120 ILE B N 1
ATOM 2337 C CA . ILE B 1 120 ? -12.312 -0.056 -2.424 1 92.56 120 ILE B CA 1
ATOM 2338 C C . ILE B 1 120 ? -12.141 1.462 -2.422 1 92.56 120 ILE B C 1
ATOM 2340 O O . ILE B 1 120 ? -11.367 2.006 -1.636 1 92.56 120 ILE B O 1
ATOM 2344 N N . ASN B 1 121 ? -12.93 2.15 -3.203 1 90 121 ASN B N 1
ATOM 2345 C CA . ASN B 1 121 ? -12.859 3.605 -3.295 1 90 121 ASN B CA 1
ATOM 2346 C C . ASN B 1 121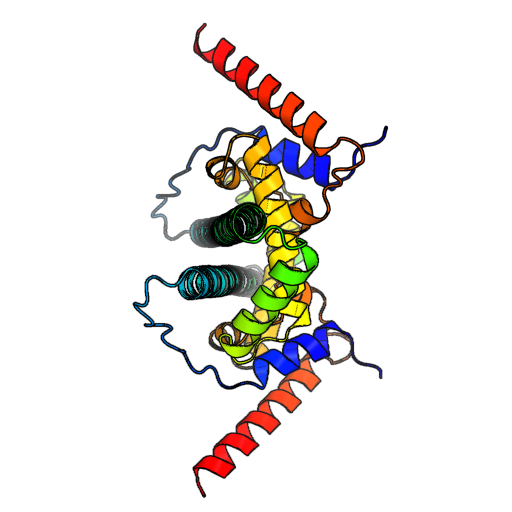 ? -13.25 4.27 -1.978 1 90 121 ASN B C 1
ATOM 2348 O O . ASN B 1 121 ? -12.961 5.445 -1.76 1 90 121 ASN B O 1
ATOM 2352 N N . ARG B 1 122 ? -13.867 3.527 -1.125 1 87.06 122 ARG B N 1
ATOM 2353 C CA . ARG B 1 122 ? -14.344 4.082 0.139 1 87.06 122 ARG B CA 1
ATOM 2354 C C . ARG B 1 122 ? -13.273 3.982 1.218 1 87.06 122 ARG B C 1
ATOM 2356 O O . ARG B 1 122 ? -13.414 4.57 2.293 1 87.06 122 ARG B O 1
ATOM 2363 N N . MET B 1 123 ? -12.242 3.258 0.938 1 88.38 123 MET B N 1
ATOM 2364 C CA . MET B 1 123 ? -11.164 3.072 1.91 1 88.38 123 MET B CA 1
ATOM 2365 C C . MET B 1 123 ? -10.391 4.371 2.123 1 88.38 123 MET B C 1
ATOM 2367 O O . MET B 1 123 ? -9.641 4.801 1.249 1 88.38 123 MET B O 1
ATOM 2371 N N . LYS B 1 124 ? -10.562 4.934 3.244 1 87.5 124 LYS B N 1
ATOM 2372 C CA . LYS B 1 124 ? -9.898 6.188 3.588 1 87.5 124 LYS B CA 1
ATOM 2373 C C . LYS B 1 124 ? -8.961 6 4.781 1 87.5 124 LYS B C 1
ATOM 2375 O O . LYS B 1 124 ? -7.801 6.414 4.734 1 87.5 124 LYS B O 1
ATOM 2380 N N . ASN B 1 125 ? -9.453 5.371 5.734 1 87.56 125 ASN B N 1
ATOM 2381 C CA . ASN B 1 125 ? -8.75 5.285 7.008 1 87.56 125 ASN B CA 1
ATOM 2382 C C . ASN B 1 125 ? -8.078 3.926 7.184 1 87.56 125 ASN B C 1
ATOM 2384 O O . ASN B 1 125 ? -7.43 3.676 8.203 1 87.56 125 ASN B O 1
ATOM 2388 N N . THR B 1 126 ? -8.242 3.051 6.238 1 86.69 126 THR B N 1
ATOM 2389 C CA . THR B 1 126 ? -7.707 1.698 6.332 1 86.69 126 THR B CA 1
ATOM 2390 C C . THR B 1 126 ? -6.648 1.462 5.258 1 86.69 126 THR B C 1
ATOM 2392 O O . THR B 1 126 ? -6.457 2.297 4.371 1 86.69 126 THR B O 1
ATOM 2395 N N . SER B 1 127 ? -5.844 0.377 5.422 1 84.81 127 SER B N 1
ATOM 2396 C CA . SER B 1 127 ? -4.773 0.012 4.5 1 84.81 127 SER B CA 1
ATOM 2397 C C . SER B 1 127 ? -4.93 -1.423 4.012 1 84.81 127 SER B C 1
ATOM 2399 O O . SER B 1 127 ? -5.82 -2.145 4.461 1 84.81 127 SER B O 1
ATOM 2401 N N . MET B 1 128 ? -4.086 -1.714 3.076 1 84.25 128 MET B N 1
ATOM 2402 C CA . MET B 1 128 ? -4.047 -3.098 2.611 1 84.25 128 MET B CA 1
ATOM 2403 C C . MET B 1 128 ? -3.758 -4.051 3.766 1 84.25 128 MET B C 1
ATOM 2405 O O . MET B 1 128 ? -4.344 -5.133 3.844 1 84.25 128 MET B O 1
ATOM 2409 N N . ASN B 1 129 ? -2.875 -3.611 4.574 1 83.25 129 ASN B N 1
ATOM 2410 C CA . ASN B 1 129 ? -2.506 -4.426 5.727 1 83.25 129 ASN B CA 1
ATOM 2411 C C . ASN B 1 129 ? -3.709 -4.695 6.625 1 83.25 129 ASN B C 1
ATOM 2413 O O . ASN B 1 129 ? -3.834 -5.785 7.191 1 83.25 129 ASN B O 1
ATOM 2417 N N . THR B 1 130 ? -4.539 -3.758 6.777 1 83.81 130 THR B N 1
ATOM 2418 C CA . THR B 1 130 ? -5.758 -3.934 7.559 1 83.81 130 THR B CA 1
ATOM 2419 C C . THR B 1 130 ? -6.629 -5.035 6.961 1 83.81 130 THR B C 1
ATOM 2421 O O . THR B 1 130 ? -7.152 -5.883 7.688 1 83.81 130 THR B O 1
ATOM 2424 N N . ILE B 1 131 ? -6.785 -5.02 5.672 1 85.12 131 ILE B N 1
ATOM 2425 C CA . ILE B 1 131 ? -7.598 -6.004 4.969 1 85.12 131 ILE B CA 1
ATOM 2426 C C . ILE B 1 131 ? -7.039 -7.406 5.215 1 85.12 131 ILE B C 1
ATOM 2428 O O . ILE B 1 131 ? -7.789 -8.328 5.543 1 85.12 131 ILE B O 1
ATOM 2432 N N . ILE B 1 132 ? -5.773 -7.484 5.117 1 84.5 132 ILE B N 1
ATOM 2433 C CA . ILE B 1 132 ? -5.113 -8.781 5.184 1 84.5 132 ILE B CA 1
ATOM 2434 C C . ILE B 1 132 ? -5.199 -9.328 6.605 1 84.5 132 ILE B C 1
ATOM 2436 O O . ILE B 1 132 ? -5.242 -10.547 6.809 1 84.5 132 ILE B O 1
ATOM 2440 N N . ASN B 1 133 ? -5.324 -8.508 7.539 1 84.44 133 ASN B N 1
ATOM 2441 C CA . ASN B 1 133 ? -5.336 -8.914 8.938 1 84.44 133 ASN B CA 1
ATOM 2442 C C . ASN B 1 133 ? -6.75 -9.211 9.43 1 84.44 133 ASN B C 1
ATOM 2444 O O . ASN B 1 133 ? -6.941 -9.656 10.562 1 84.44 133 ASN B O 1
ATOM 2448 N N . LEU B 1 134 ? -7.68 -8.93 8.57 1 86.5 134 LEU B N 1
ATOM 2449 C CA . LEU B 1 134 ? -9.047 -9.297 8.914 1 86.5 134 LEU B CA 1
ATOM 2450 C C . LEU B 1 134 ? -9.211 -10.812 8.969 1 86.5 134 LEU B C 1
ATOM 2452 O O . LEU B 1 134 ? -8.75 -11.516 8.07 1 86.5 134 LEU B O 1
ATOM 2456 N N . LYS B 1 135 ? -9.758 -11.266 10.016 1 80.62 135 LYS B N 1
ATOM 2457 C CA . LYS B 1 135 ? -9.898 -12.703 10.203 1 80.62 135 LYS B CA 1
ATOM 2458 C C . LYS B 1 135 ? -11.227 -13.203 9.633 1 80.62 135 LYS B C 1
ATOM 2460 O O . LYS B 1 135 ? -12.273 -12.609 9.875 1 80.62 135 LYS B O 1
ATOM 2465 N N . GLU B 1 136 ? -11.203 -14.258 8.875 1 73.06 136 GLU B N 1
ATOM 2466 C CA . GLU B 1 136 ? -12.398 -14.875 8.305 1 73.06 136 GLU B CA 1
ATOM 2467 C C . GLU B 1 136 ? -13.016 -15.883 9.273 1 73.06 136 GLU B C 1
ATOM 2469 O O . GLU B 1 136 ? -14.242 -15.945 9.406 1 73.06 136 GLU B O 1
ATOM 2474 N N . LYS B 1 137 ? -12.258 -16.5 9.953 1 73.69 137 LYS B N 1
ATOM 2475 C CA . LYS B 1 137 ? -12.695 -17.625 10.781 1 73.69 137 LYS B CA 1
ATOM 2476 C C . LYS B 1 137 ? -13.617 -17.156 11.906 1 73.69 137 LYS B C 1
ATOM 2478 O O . LYS B 1 137 ? -14.516 -17.891 12.32 1 73.69 137 LYS B O 1
ATOM 2483 N N . LYS B 1 138 ? -13.609 -15.992 12.328 1 78.5 138 LYS B N 1
ATOM 2484 C CA . LYS B 1 138 ? -14.469 -15.516 13.406 1 78.5 138 LYS B CA 1
ATOM 2485 C C . LYS B 1 138 ? -15.75 -14.891 12.852 1 78.5 138 LYS B C 1
ATOM 2487 O O . LYS B 1 138 ? -16.578 -14.398 13.617 1 78.5 138 LYS B O 1
ATOM 2492 N N . GLY B 1 139 ? -15.852 -15.148 11.539 1 81.06 139 GLY B N 1
ATOM 2493 C CA . GLY B 1 139 ? -17.031 -14.602 10.906 1 81.06 139 GLY B CA 1
ATOM 2494 C C . GLY B 1 139 ? -17 -13.086 10.781 1 81.06 139 GLY B C 1
ATOM 2495 O O . GLY B 1 139 ? -18.047 -12.445 10.656 1 81.06 139 GLY B O 1
ATOM 2496 N N . GLU B 1 140 ? -15.883 -12.586 11 1 84.75 140 GLU B N 1
ATOM 2497 C CA . GLU B 1 140 ? -15.742 -11.133 10.984 1 84.75 140 GLU B CA 1
ATOM 2498 C C . GLU B 1 140 ? -16.125 -10.562 9.617 1 84.75 140 GLU B C 1
ATOM 2500 O O . GLU B 1 140 ? -16.766 -9.508 9.539 1 84.75 140 GLU B O 1
ATOM 2505 N N . VAL B 1 141 ? -15.703 -11.266 8.648 1 82.81 141 VAL B N 1
ATOM 2506 C CA . VAL B 1 141 ? -15.984 -10.781 7.301 1 82.81 141 VAL B CA 1
ATOM 2507 C C . VAL B 1 141 ? -17.484 -10.797 7.051 1 82.81 141 VAL B C 1
ATOM 2509 O O . VAL B 1 141 ? -18.047 -9.844 6.504 1 82.81 141 VAL B O 1
ATOM 2512 N N . ASP B 1 142 ? -18.156 -11.844 7.512 1 83.44 142 ASP B N 1
ATOM 2513 C CA . ASP B 1 142 ? -19.594 -11.945 7.355 1 83.44 142 ASP B CA 1
ATOM 2514 C C . ASP B 1 142 ? -20.312 -10.836 8.117 1 83.44 142 ASP B C 1
ATOM 2516 O O . ASP B 1 142 ? -21.266 -10.242 7.609 1 83.44 142 ASP B O 1
ATOM 2520 N N . GLU B 1 143 ? -19.906 -10.68 9.258 1 86.19 143 GLU B N 1
ATOM 2521 C CA . GLU B 1 143 ? -20.5 -9.633 10.086 1 86.19 143 GLU B CA 1
ATOM 2522 C C . GLU B 1 143 ? -20.297 -8.25 9.461 1 86.19 143 GLU B C 1
ATOM 2524 O O . GLU B 1 143 ? -21.203 -7.414 9.484 1 86.19 143 GLU B O 1
ATOM 2529 N N . LEU B 1 144 ? -19.125 -8.086 9 1 87.38 144 LEU B N 1
ATOM 2530 C CA . LEU B 1 144 ? -18.828 -6.824 8.328 1 87.38 144 LEU B CA 1
ATOM 2531 C C . LEU B 1 144 ? -19.766 -6.605 7.148 1 87.38 144 LEU B C 1
ATOM 2533 O O . LEU B 1 144 ? -20.312 -5.512 6.98 1 87.38 144 LEU B O 1
ATOM 2537 N N . MET B 1 145 ? -19.938 -7.566 6.43 1 84.31 145 MET B N 1
ATOM 2538 C CA . MET B 1 145 ? -20.828 -7.5 5.273 1 84.31 145 MET B CA 1
ATOM 2539 C C . MET B 1 145 ? -22.25 -7.164 5.707 1 84.31 145 MET B C 1
ATOM 2541 O O . MET B 1 145 ? -22.906 -6.332 5.082 1 84.31 145 MET B O 1
ATOM 2545 N N . ARG B 1 146 ? -22.656 -7.809 6.652 1 86.12 146 ARG B N 1
ATOM 2546 C CA . ARG B 1 146 ? -24 -7.578 7.156 1 86.12 146 ARG B CA 1
ATOM 2547 C C . ARG B 1 146 ? -24.172 -6.129 7.598 1 86.12 146 ARG B C 1
ATOM 2549 O O . ARG B 1 146 ? -25.172 -5.484 7.25 1 86.12 146 ARG B O 1
ATOM 2556 N N . GLN B 1 147 ? -23.25 -5.699 8.305 1 85.88 147 GLN B N 1
ATOM 2557 C CA . GLN B 1 147 ? -23.359 -4.344 8.836 1 85.88 147 GLN B CA 1
ATOM 2558 C C . GLN B 1 147 ? -23.297 -3.309 7.715 1 85.88 147 GLN B C 1
ATOM 2560 O O . GLN B 1 147 ? -24.016 -2.311 7.734 1 85.88 147 GLN B O 1
ATOM 2565 N N . VAL B 1 148 ? -22.422 -3.553 6.812 1 83.75 148 VAL B N 1
ATOM 2566 C CA . VAL B 1 148 ? -22.312 -2.633 5.688 1 83.75 148 VAL B CA 1
ATOM 2567 C C . VAL B 1 148 ? -23.625 -2.588 4.91 1 83.75 148 VAL B C 1
ATOM 2569 O O . VAL B 1 148 ? -24.078 -1.512 4.523 1 83.75 148 VAL B O 1
ATOM 2572 N N . ASN B 1 149 ? -24.203 -3.678 4.688 1 81.94 149 ASN B N 1
ATOM 2573 C CA . ASN B 1 149 ? -25.469 -3.758 3.977 1 81.94 149 ASN B CA 1
ATOM 2574 C C . ASN B 1 149 ? -26.594 -3.041 4.738 1 81.94 149 ASN B C 1
ATOM 2576 O O . ASN B 1 149 ? -27.422 -2.371 4.133 1 81.94 149 ASN B O 1
ATOM 2580 N N . GLU B 1 150 ? -26.578 -3.184 5.965 1 83.19 150 GLU B N 1
ATOM 2581 C CA . GLU B 1 150 ? -27.562 -2.516 6.805 1 83.19 150 GLU B CA 1
ATOM 2582 C C . GLU B 1 150 ? -27.438 -0.999 6.699 1 83.19 150 GLU B C 1
ATOM 2584 O O . GLU B 1 150 ? -28.453 -0.295 6.598 1 83.19 150 GLU B O 1
ATOM 2589 N N . ILE B 1 151 ? -26.281 -0.605 6.762 1 80.75 151 ILE B N 1
ATOM 2590 C CA . ILE B 1 151 ? -26.016 0.829 6.684 1 80.75 151 ILE B CA 1
ATOM 2591 C C . ILE B 1 151 ? -26.453 1.358 5.32 1 80.75 151 ILE B C 1
ATOM 2593 O O . ILE B 1 151 ? -27.047 2.438 5.223 1 80.75 151 ILE B O 1
ATOM 2597 N N . GLU B 1 152 ? -26.172 0.625 4.305 1 80.31 152 GLU B N 1
ATOM 2598 C CA . GLU B 1 152 ? -26.531 1.043 2.953 1 80.31 152 GLU B CA 1
ATOM 2599 C C . GLU B 1 152 ? -28.047 1.076 2.773 1 80.31 152 GLU B C 1
ATOM 2601 O O . GLU B 1 152 ? -28.578 1.979 2.127 1 80.31 152 GLU B O 1
ATOM 2606 N N . GLU B 1 153 ? -28.703 0.154 3.273 1 78.25 153 GLU B N 1
ATOM 2607 C CA . GLU B 1 153 ? -30.156 0.114 3.213 1 78.25 153 GLU B CA 1
ATOM 2608 C C . GLU B 1 153 ? -30.766 1.3 3.949 1 78.25 153 GLU B C 1
ATOM 2610 O O . GLU B 1 153 ? -31.75 1.893 3.479 1 78.25 153 GLU B O 1
ATOM 2615 N N . GLU B 1 154 ? -30.203 1.584 5.074 1 75.5 154 GLU B N 1
ATOM 2616 C CA . GLU B 1 154 ? -30.688 2.719 5.852 1 75.5 154 GLU B CA 1
ATOM 2617 C C . GLU B 1 154 ? -30.5 4.027 5.09 1 75.5 154 GLU B C 1
ATOM 2619 O O . GLU B 1 154 ? -31.391 4.887 5.102 1 75.5 154 GLU B O 1
ATOM 2624 N N . LYS B 1 155 ? -29.453 4.227 4.426 1 76.75 155 LYS B N 1
ATOM 2625 C CA . LYS B 1 155 ? -29.172 5.434 3.652 1 76.75 155 LYS B CA 1
ATOM 2626 C C . LYS B 1 155 ? -30.125 5.547 2.457 1 76.75 155 LYS B C 1
ATOM 2628 O O . LYS B 1 155 ? -30.594 6.637 2.135 1 76.75 155 LYS B O 1
ATOM 2633 N N . ASN B 1 156 ? -30.312 4.383 1.837 1 74.62 156 ASN B N 1
ATOM 2634 C CA . ASN B 1 156 ? -31.219 4.348 0.697 1 74.62 156 ASN B CA 1
ATOM 2635 C C . ASN B 1 156 ? -32.656 4.656 1.115 1 74.62 156 ASN B C 1
ATOM 2637 O O . ASN B 1 156 ? -33.406 5.309 0.376 1 74.62 156 ASN B O 1
ATOM 2641 N N . SER B 1 157 ? -32.969 4.23 2.225 1 78.06 157 SER B N 1
ATOM 2642 C CA . SER B 1 157 ? -34.312 4.469 2.725 1 78.06 157 SER B CA 1
ATOM 2643 C C . SER B 1 157 ? -34.531 5.938 3.08 1 78.06 157 SER B C 1
ATOM 2645 O O . SER B 1 157 ? -35.625 6.469 2.943 1 78.06 157 SER B O 1
ATOM 2647 N N . MET B 1 158 ? -33.531 6.57 3.531 1 71.62 158 MET B N 1
ATOM 2648 C CA . MET B 1 158 ? -33.625 7.98 3.902 1 71.62 158 MET B CA 1
ATOM 2649 C C . MET B 1 158 ? -33.719 8.867 2.662 1 71.62 158 MET B C 1
ATOM 2651 O O . MET B 1 158 ? -34.344 9.922 2.689 1 71.62 158 MET B O 1
ATOM 2655 N N . ILE B 1 159 ? -33.125 8.43 1.63 1 69.5 159 ILE B N 1
ATOM 2656 C CA . ILE B 1 159 ? -33.156 9.188 0.387 1 69.5 159 ILE B CA 1
ATOM 2657 C C . ILE B 1 159 ? -34.531 9.023 -0.281 1 69.5 159 ILE B C 1
ATOM 2659 O O . ILE B 1 159 ? -35.031 9.953 -0.904 1 69.5 159 ILE B O 1
ATOM 2663 N N . GLU B 1 160 ? -35.062 7.848 -0.189 1 63.47 160 GLU B N 1
ATOM 2664 C CA . GLU B 1 160 ? -36.375 7.621 -0.785 1 63.47 160 GLU B CA 1
ATOM 2665 C C . GLU B 1 160 ? -37.5 8.297 0.028 1 63.47 160 GLU B C 1
ATOM 2667 O O . GLU B 1 160 ? -38.562 8.625 -0.508 1 63.47 160 GLU B O 1
ATOM 2672 N N . ARG B 1 161 ? -37.25 8.938 1.139 1 55.5 161 ARG B N 1
ATOM 2673 C CA . ARG B 1 161 ? -38.281 9.648 1.899 1 55.5 161 ARG B CA 1
ATOM 2674 C C . ARG B 1 161 ? -38.156 11.156 1.728 1 55.5 161 ARG B C 1
ATOM 2676 O O . ARG B 1 161 ? -37.062 11.664 1.513 1 55.5 161 ARG B O 1
#

pLDDT: mean 84.94, std 13.23, range [40.59, 97.44]

Secondary structure (DSSP, 8-state):
-PPPHHHHHHHHHHHS-------------HHHHHHHHHHHHHHHHHHHHHHHHHHHHHHHHHHHHHHHHH---HHHHHHHHHHHHHHHSTT--HHHHHHHHHHHHHHHHHHHHHT-GGGGGG-SS--HHHHHH--TTTTHHHHHHHHHHHHHHHHHHHHH-/-PPPHHHHHHHHHHHS-------------HHHHHHHHHHHHHHHHHHHHHHHHHHHHHHHHHHHHHHHHH---HHHHHHHHHHHHHHHSTT--HHHHHHHHHHHHHHHHHHHHHT-GGGGGG-SS--HHHHHH--TTTTHHHHHHHHHHHHHHHHHHHHH-

Foldseek 3Di:
DDFDPLLVLLLVLLLDDLPVPPLPPPDPDPVSVVVVVLVVVLVVQLVVLLVLLVLLVVLVVQLVVCCVVVVDDSVVSVVVVLVVCPVVDPPDDSVVVVVSNVLSNLSNVLQVLQPHSVSSSSNDRDGSVSSSPGDPVVVSSVVSSVSSVVSVVVVVVVVVD/DDFDPLLVLLLVLLLDDLPVPPLPPPDPDPVSVVVVVLVVVLVVQLVVLLVLLVLLVVLVVQLVVCCVVVVDDSVVSVVVVLVVCPVVVPPDDSVVVVVSNVLSNLSNVLQVLQPHSVSSSSNDRDHSVSSSPGDPVVVSSVVSSVSSVVSVVVVVVVVVD

Organism: Rhizophagus irregularis (strain DAOM 181602 / DAOM 197198 / MUCL 43194) (NCBI:txid747089)